Protein AF-A0AAV4W196-F1 (afdb_monomer_lite)

pLDDT: mean 81.41, std 20.2, range [34.19, 98.31]

Secondary structure (DSSP, 8-state):
-----TTGGGGS-HHHHHHHHHHTT----S-HHHHHHHHHHHHHTTSSTT------------------------------------------TTSHHHHHHHHHHHHHHHHHHHHHHHHHHHHHHHHHHHHHHHHHHHHHHHHHHHHHHHHHHHHHHHHHHHHHHHHHHHHHHHHHHHHHHHHHHHHHHHHHHHHHHHHHHHHHHHHHHHHHHHHHHHHHHHHHHHHHHHHHHHHHHHHHHHHHHHHHHHHHHHHHHHHHHHHHHHHHHHHHHHHHHHHHHHHHHHHHHHHHHHHHHHHHHHHHHHHHHHHHHHHHHHHHHHHHHHHHHHHHHT----

InterPro domains:
  IPR003034 SAP domain [PF02037] (9-44)
  IPR003034 SAP domain [PS50800] (9-43)
  IPR003034 SAP domain [SM00513] (9-43)
  IPR036361 SAP domain superfamily [G3DSA:1.10.720.30] (1-55)
  IPR036361 SAP domain superfamily [SSF68906] (8-45)
  IPR052293 Serine-Rich Repeat Protein (SRRP) [PTHR12239] (79-253)

Foldseek 3Di:
DDDPDLVCLVVDDLVVLLVQCVVVVHDSDDDSVVSSVVVVVVVVVVVPPPDDDDDDDDDDDDDDDDDDDDDDDDDDDDDDDDDDDDDDDDDDPPPVVVVVVVVVVVVVVVVVVVVVVVVVVVVVVVVVVVVVVVVVVVVVVVVVVVVVVVVVVVVVVVVVVVVVVVVVVVVVVVVVVVVVVVVVVVVVVVVVVVVVVVVVVVVVVVVVVVVVVVVVVVVVVVVVVVVVVVVVVVVVVVVVVVVVVVVVVVVVVVVVVVVVVVVVVVVVVVVVVVVVVVVVVVVVVVVVVVVVVVVVVVVVVVVVVVVVVVVVVVVVVVVVVVVVVVVVVVVVVVPDDD

Radius of gyration: 102.91 Å; chains: 1; bounding box: 220×38×308 Å

Structure (mmCIF, N/CA/C/O backbone):
data_AF-A0AAV4W196-F1
#
_entry.id   AF-A0AAV4W196-F1
#
loop_
_atom_site.group_PDB
_atom_site.id
_atom_site.type_symbol
_atom_site.label_atom_id
_atom_site.label_alt_id
_atom_site.label_comp_id
_atom_site.label_asym_id
_atom_site.label_entity_id
_atom_site.label_seq_id
_atom_site.pdbx_PDB_ins_code
_atom_site.Cartn_x
_atom_site.Cartn_y
_atom_site.Cartn_z
_atom_site.occupancy
_atom_site.B_iso_or_equiv
_atom_site.auth_seq_id
_atom_site.auth_comp_id
_atom_site.auth_asym_id
_atom_site.auth_atom_id
_atom_site.pdbx_PDB_model_num
ATOM 1 N N . MET A 1 1 ? 56.752 12.155 -10.918 1.00 44.03 1 MET A N 1
ATOM 2 C CA . MET A 1 1 ? 55.378 12.140 -11.459 1.00 44.03 1 MET A CA 1
ATOM 3 C C . MET A 1 1 ? 55.146 10.753 -12.026 1.00 44.03 1 MET A C 1
ATOM 5 O O . MET A 1 1 ? 56.034 10.273 -12.707 1.00 44.03 1 MET A O 1
ATOM 9 N N . ALA A 1 2 ? 54.072 10.060 -11.645 1.00 43.38 2 ALA A N 1
ATOM 10 C CA . ALA A 1 2 ? 53.864 8.675 -12.067 1.00 43.38 2 ALA A CA 1
ATOM 11 C C . ALA A 1 2 ? 53.400 8.621 -13.532 1.00 43.38 2 ALA A C 1
ATOM 13 O O . ALA A 1 2 ? 52.429 9.296 -13.877 1.00 43.38 2 ALA A O 1
ATOM 14 N N . ASP A 1 3 ? 54.073 7.811 -14.349 1.00 53.09 3 ASP A N 1
ATOM 15 C CA . ASP A 1 3 ? 53.716 7.521 -15.740 1.00 53.09 3 ASP A CA 1
ATOM 16 C C . ASP A 1 3 ? 52.333 6.864 -15.813 1.00 53.09 3 ASP A C 1
ATOM 18 O O . ASP A 1 3 ? 52.152 5.654 -15.639 1.00 53.09 3 ASP A O 1
ATOM 22 N N . LEU A 1 4 ? 51.311 7.687 -16.033 1.00 62.72 4 LEU A N 1
ATOM 23 C CA . LEU A 1 4 ? 49.934 7.235 -16.182 1.00 62.72 4 LEU A CA 1
ATOM 24 C C . LEU A 1 4 ? 49.713 6.787 -17.624 1.00 62.72 4 LEU A C 1
ATOM 26 O O . LEU A 1 4 ? 49.254 7.551 -18.466 1.00 62.72 4 LEU A O 1
ATOM 30 N N . ASN A 1 5 ? 50.021 5.520 -17.896 1.00 68.19 5 ASN A N 1
ATOM 31 C CA . ASN A 1 5 ? 49.749 4.896 -19.188 1.00 68.19 5 ASN A CA 1
ATOM 32 C C . ASN A 1 5 ? 48.243 5.021 -19.547 1.00 68.19 5 ASN A C 1
ATOM 34 O O . ASN A 1 5 ? 47.390 4.569 -18.775 1.00 68.19 5 ASN A O 1
ATOM 38 N N . PRO A 1 6 ? 47.868 5.568 -20.720 1.00 64.69 6 PRO A N 1
ATOM 39 C CA . PRO A 1 6 ? 46.473 5.872 -21.074 1.00 64.69 6 PRO A CA 1
ATOM 40 C C . PRO A 1 6 ? 45.546 4.642 -21.115 1.00 64.69 6 PRO A C 1
ATOM 42 O O . PRO A 1 6 ? 44.315 4.773 -21.021 1.00 64.69 6 PRO A O 1
ATOM 45 N N . LYS A 1 7 ? 46.120 3.434 -21.213 1.00 63.88 7 LYS A N 1
ATOM 46 C CA . LYS A 1 7 ? 45.392 2.155 -21.187 1.00 63.88 7 LYS A CA 1
ATOM 47 C C . LYS A 1 7 ? 45.008 1.701 -19.770 1.00 63.88 7 LYS A C 1
ATOM 49 O O . LYS A 1 7 ? 44.039 0.956 -19.622 1.00 63.88 7 LYS A O 1
ATOM 54 N N . SER A 1 8 ? 45.700 2.155 -18.719 1.00 76.19 8 SER A N 1
ATOM 55 C CA . SER A 1 8 ? 45.419 1.746 -17.330 1.00 76.19 8 SER A CA 1
ATOM 56 C C . SER A 1 8 ? 44.283 2.545 -16.673 1.00 76.19 8 SER A C 1
ATOM 58 O O . SER A 1 8 ? 43.690 2.082 -15.698 1.00 76.19 8 SER A O 1
ATOM 60 N N . LEU A 1 9 ? 43.889 3.682 -17.260 1.00 77.50 9 LEU A N 1
ATOM 61 C CA . LEU A 1 9 ? 42.857 4.585 -16.728 1.00 77.50 9 LEU A CA 1
ATOM 62 C C . LEU A 1 9 ? 41.467 3.938 -16.588 1.00 77.50 9 LEU A C 1
ATOM 64 O O . LEU A 1 9 ? 40.707 4.293 -15.690 1.00 77.50 9 LEU A O 1
ATOM 68 N N . ASN A 1 10 ? 41.142 2.936 -17.414 1.00 81.88 10 ASN A N 1
ATOM 69 C CA . ASN A 1 10 ? 39.860 2.220 -17.329 1.00 81.88 10 ASN A CA 1
ATOM 70 C C . ASN A 1 10 ? 39.723 1.389 -16.036 1.00 81.88 10 ASN A C 1
ATOM 72 O O . ASN A 1 10 ? 38.603 1.145 -15.574 1.00 81.88 10 ASN A O 1
ATOM 76 N N . LYS A 1 11 ? 40.852 0.971 -15.442 1.00 82.62 11 LYS A N 1
ATOM 77 C CA . LYS A 1 11 ? 40.903 0.129 -14.234 1.00 82.62 11 LYS A CA 1
ATOM 78 C C . LYS A 1 11 ? 40.827 0.937 -12.933 1.00 82.62 11 LYS A C 1
ATOM 80 O O . LYS A 1 11 ? 40.578 0.359 -11.881 1.00 82.62 11 LYS A O 1
ATOM 85 N N . LEU A 1 12 ? 41.000 2.257 -12.998 1.00 84.06 12 LEU A N 1
ATOM 86 C CA . LEU A 1 12 ? 40.905 3.141 -11.836 1.00 84.06 12 LEU A CA 1
ATOM 87 C C . LEU A 1 12 ? 39.449 3.319 -11.392 1.00 84.06 12 LEU A C 1
ATOM 89 O O . LEU A 1 12 ? 38.515 3.251 -12.202 1.00 84.06 12 LEU A O 1
ATOM 93 N N . ARG A 1 13 ? 39.234 3.544 -10.092 1.00 88.00 13 ARG A N 1
ATOM 94 C CA . ARG A 1 13 ? 37.902 3.869 -9.563 1.00 88.00 13 ARG A CA 1
ATOM 95 C C . ARG A 1 13 ? 37.588 5.337 -9.841 1.00 88.00 13 ARG A C 1
ATOM 97 O O . ARG A 1 13 ? 38.480 6.152 -10.050 1.00 88.00 13 ARG A O 1
ATOM 104 N N . VAL A 1 14 ? 36.302 5.690 -9.814 1.00 86.81 14 VAL A N 1
ATOM 105 C CA . VAL A 1 14 ? 35.837 7.070 -10.065 1.00 86.81 14 VAL A CA 1
ATOM 106 C C . VAL A 1 14 ? 36.480 8.071 -9.100 1.00 86.81 14 VAL A C 1
ATOM 108 O O . VAL A 1 14 ? 36.829 9.171 -9.512 1.00 86.81 14 VAL A O 1
ATOM 111 N N . VAL A 1 15 ? 36.689 7.677 -7.841 1.00 88.19 15 VAL A N 1
ATOM 112 C CA . VAL A 1 15 ? 37.353 8.509 -6.824 1.00 88.19 15 VAL A CA 1
ATOM 113 C C . VAL A 1 15 ? 38.801 8.816 -7.218 1.00 88.19 15 VAL A C 1
ATOM 115 O O . VAL A 1 15 ? 39.210 9.973 -7.177 1.00 88.19 15 VAL A O 1
ATOM 118 N N . ASP A 1 16 ? 39.540 7.808 -7.687 1.00 88.75 16 ASP A N 1
ATOM 119 C CA . ASP A 1 16 ? 40.939 7.953 -8.103 1.00 88.75 16 ASP A CA 1
ATOM 120 C C . ASP A 1 16 ? 41.045 8.825 -9.374 1.00 88.75 16 ASP A C 1
ATOM 122 O O . ASP A 1 16 ? 41.896 9.706 -9.471 1.00 88.75 16 ASP A O 1
ATOM 126 N N . LEU A 1 17 ? 40.113 8.656 -10.322 1.00 87.94 17 LEU A N 1
ATOM 127 C CA . LEU A 1 17 ? 40.017 9.476 -11.538 1.00 87.94 17 LEU A CA 1
ATOM 128 C C . LEU A 1 17 ? 39.697 10.947 -11.233 1.00 87.94 17 LEU A C 1
ATOM 130 O O . LEU A 1 17 ? 40.298 11.842 -11.824 1.00 87.94 17 LEU A O 1
ATOM 134 N N . ARG A 1 18 ? 38.781 11.212 -10.293 1.00 89.81 18 ARG A N 1
ATOM 135 C CA . ARG A 1 18 ? 38.474 12.579 -9.843 1.00 89.81 18 ARG A CA 1
ATOM 136 C C . ARG A 1 18 ? 39.655 13.209 -9.112 1.00 89.81 18 ARG A C 1
ATOM 138 O O . ARG A 1 18 ? 39.916 14.386 -9.329 1.00 89.81 18 ARG A O 1
ATOM 145 N N . GLY A 1 19 ? 40.392 12.435 -8.313 1.00 86.94 19 GLY A N 1
ATOM 146 C CA . GLY A 1 19 ? 41.626 12.893 -7.670 1.00 86.94 19 GLY A CA 1
ATOM 147 C C . GLY A 1 19 ? 42.686 13.336 -8.683 1.00 86.94 19 GLY A C 1
ATOM 148 O O . GLY A 1 19 ? 43.252 14.416 -8.540 1.00 86.94 19 GLY A O 1
ATOM 149 N N . LEU A 1 20 ? 42.890 12.550 -9.748 1.00 86.56 20 LEU A N 1
ATOM 150 C CA . LEU A 1 20 ? 43.833 12.866 -10.832 1.00 86.56 20 LEU A CA 1
ATOM 151 C C . LEU A 1 20 ? 43.409 14.058 -11.700 1.00 86.56 20 LEU A C 1
ATOM 153 O O . LEU A 1 20 ? 44.260 14.787 -12.202 1.00 86.56 20 LEU A O 1
ATOM 157 N N . LEU A 1 21 ? 42.106 14.257 -11.904 1.00 88.12 21 LEU A N 1
ATOM 158 C CA . LEU A 1 21 ? 41.588 15.439 -12.599 1.00 88.12 21 LEU A CA 1
ATOM 159 C C . LEU A 1 21 ? 41.711 16.688 -11.723 1.00 88.12 21 LEU A C 1
ATOM 161 O O . LEU A 1 21 ? 42.163 17.723 -12.202 1.00 88.12 21 LEU A O 1
ATOM 165 N N . SER A 1 22 ? 41.394 16.577 -10.431 1.00 88.12 22 SER A N 1
ATOM 166 C CA . SER A 1 22 ? 41.492 17.687 -9.482 1.00 88.12 22 SER A CA 1
ATOM 167 C C . SER A 1 22 ? 42.933 18.152 -9.274 1.00 88.12 22 SER A C 1
ATOM 169 O O . SER A 1 22 ? 43.161 19.354 -9.176 1.00 88.12 22 SER A O 1
ATOM 171 N N . SER A 1 23 ? 43.911 17.240 -9.242 1.00 83.62 23 SER A N 1
ATOM 172 C CA . SER A 1 23 ? 45.332 17.609 -9.147 1.00 83.62 23 SER A CA 1
ATOM 173 C C . SER A 1 23 ? 45.861 18.296 -10.410 1.00 83.62 23 SER A C 1
ATOM 175 O O . SER A 1 23 ? 46.849 19.020 -10.338 1.00 83.62 23 SER A O 1
ATOM 177 N N . ARG A 1 24 ? 45.186 18.107 -11.551 1.00 83.62 24 ARG A N 1
ATOM 178 C CA . ARG A 1 24 ? 45.455 18.792 -12.824 1.00 83.62 24 ARG A CA 1
ATOM 179 C C . ARG A 1 24 ? 44.564 20.019 -13.062 1.00 83.62 24 ARG A C 1
ATOM 181 O O . ARG A 1 24 ? 44.618 20.596 -14.140 1.00 83.62 24 ARG A O 1
ATOM 188 N N . GLY A 1 25 ? 43.737 20.411 -12.088 1.00 85.56 25 GLY A N 1
ATOM 189 C CA . GLY A 1 25 ? 42.830 21.560 -12.209 1.00 85.56 25 GLY A CA 1
ATOM 190 C C . GLY A 1 25 ? 41.674 21.359 -13.198 1.00 85.56 25 GLY A C 1
ATOM 191 O O . GLY A 1 25 ? 41.056 22.326 -13.633 1.00 85.56 25 GLY A O 1
ATOM 192 N N . LEU A 1 26 ? 41.371 20.114 -13.567 1.00 87.00 26 LEU A N 1
ATOM 193 C CA . LEU A 1 26 ? 40.330 19.771 -14.532 1.00 87.00 26 LEU A CA 1
ATOM 194 C C . LEU A 1 26 ? 39.006 19.458 -13.829 1.00 87.00 26 LEU A C 1
ATOM 196 O O . LEU A 1 26 ? 38.970 18.949 -12.708 1.00 87.00 26 LEU A O 1
ATOM 200 N N . SER A 1 27 ? 37.895 19.718 -14.523 1.00 87.56 27 SER A N 1
ATOM 201 C CA . SER A 1 27 ? 36.552 19.453 -13.997 1.00 87.56 27 SER A CA 1
ATOM 202 C C . SER A 1 27 ? 36.363 17.976 -13.612 1.00 87.56 27 SER A C 1
ATOM 204 O O . SER A 1 27 ? 36.701 17.070 -14.381 1.00 87.56 27 SER A O 1
ATOM 206 N N . THR A 1 28 ? 35.783 17.733 -12.433 1.00 90.00 28 THR A N 1
ATOM 207 C CA . THR A 1 28 ? 35.524 16.397 -11.855 1.00 90.00 28 THR A CA 1
ATOM 208 C C . THR A 1 28 ? 34.062 15.949 -11.980 1.00 90.00 28 THR A C 1
ATOM 210 O O . THR A 1 28 ? 33.690 14.881 -11.475 1.00 90.00 28 THR A O 1
ATOM 213 N N . SER A 1 29 ? 33.231 16.745 -12.659 1.00 84.19 29 SER A N 1
ATOM 214 C CA . SER A 1 29 ? 31.839 16.409 -12.951 1.00 84.19 29 SER A CA 1
ATOM 215 C C . SER A 1 29 ? 31.732 15.435 -14.125 1.00 84.19 29 SER A C 1
ATOM 217 O O . SER A 1 29 ? 32.572 15.440 -15.035 1.00 84.19 29 SER A O 1
ATOM 219 N N . GLY A 1 30 ? 30.693 14.598 -14.079 1.00 85.88 30 GLY A N 1
ATOM 220 C CA . GLY A 1 30 ? 30.389 13.617 -15.117 1.00 85.88 30 GLY A CA 1
ATOM 221 C C . GLY A 1 30 ? 30.508 12.156 -14.681 1.00 85.88 30 GLY A C 1
ATOM 222 O O . GLY A 1 30 ? 30.896 11.833 -13.546 1.00 85.88 30 GLY A O 1
ATOM 223 N N . LEU A 1 31 ? 30.147 11.272 -15.612 1.00 89.44 31 LEU A N 1
ATOM 224 C CA . LEU A 1 31 ? 30.248 9.817 -15.469 1.00 89.44 31 LEU A CA 1
ATOM 225 C C . LEU A 1 31 ? 31.697 9.343 -15.667 1.00 89.44 31 LEU A C 1
ATOM 227 O O . LEU A 1 31 ? 32.538 10.042 -16.230 1.00 89.44 31 LEU A O 1
ATOM 231 N N . LYS A 1 32 ? 32.005 8.112 -15.237 1.00 86.69 32 LYS A N 1
ATOM 232 C CA . LYS A 1 32 ? 33.364 7.536 -15.302 1.00 86.69 32 LYS A CA 1
ATOM 233 C C . LYS A 1 32 ? 34.004 7.652 -16.696 1.00 86.69 32 LYS A C 1
ATOM 235 O O . LYS A 1 32 ? 35.190 7.953 -16.793 1.00 86.69 32 LYS A O 1
ATOM 240 N N . ALA A 1 33 ? 33.227 7.432 -17.756 1.00 84.88 33 ALA A N 1
ATOM 241 C CA . ALA A 1 33 ? 33.701 7.505 -19.136 1.00 84.88 33 ALA A CA 1
ATOM 242 C C . ALA A 1 33 ? 34.144 8.924 -19.541 1.00 84.88 33 ALA A C 1
ATOM 244 O O . ALA A 1 33 ? 35.170 9.077 -20.202 1.00 84.88 33 ALA A O 1
ATOM 245 N N . GLU A 1 34 ? 33.431 9.958 -19.087 1.00 87.19 34 GLU A N 1
ATOM 246 C CA . GLU A 1 34 ? 33.765 11.361 -19.361 1.00 87.19 34 GLU A CA 1
ATOM 247 C C . GLU A 1 34 ? 35.029 11.793 -18.618 1.00 87.19 34 GLU A C 1
ATOM 249 O O . GLU A 1 34 ? 35.891 12.456 -19.193 1.00 87.19 34 GLU A O 1
ATOM 254 N N . LEU A 1 35 ? 35.184 11.348 -17.366 1.00 89.38 35 LEU A N 1
ATOM 255 C CA . LEU A 1 35 ? 36.396 11.588 -16.580 1.00 89.38 35 LEU A CA 1
ATOM 256 C C . LEU A 1 35 ? 37.627 10.953 -17.247 1.00 89.38 35 LEU A C 1
ATOM 258 O O . LEU A 1 35 ? 38.683 11.575 -17.322 1.00 89.38 35 LEU A O 1
ATOM 262 N N . ILE A 1 36 ? 37.486 9.734 -17.779 1.00 87.38 36 ILE A N 1
ATOM 263 C CA . ILE A 1 36 ? 38.561 9.045 -18.509 1.00 87.38 36 ILE A CA 1
ATOM 264 C C . ILE A 1 36 ? 38.876 9.754 -19.831 1.00 87.38 36 ILE A C 1
ATOM 266 O O . ILE A 1 36 ? 40.051 9.913 -20.156 1.00 87.38 36 ILE A O 1
ATOM 270 N N . LYS A 1 37 ? 37.859 10.187 -20.589 1.00 87.44 37 LYS A N 1
ATOM 271 C CA . LYS A 1 37 ? 38.047 10.920 -21.850 1.00 87.44 37 LYS A CA 1
ATOM 272 C C . LYS A 1 37 ? 38.825 12.217 -21.615 1.00 87.44 37 LYS A C 1
ATOM 274 O O . LYS A 1 37 ? 39.855 12.416 -22.249 1.00 87.44 37 LYS A O 1
ATOM 279 N N . ARG A 1 38 ? 38.399 13.015 -20.630 1.00 88.25 38 ARG A N 1
ATOM 280 C CA . ARG A 1 38 ? 39.048 14.277 -20.240 1.00 88.25 38 ARG A CA 1
ATOM 281 C C . ARG A 1 38 ? 40.492 14.064 -19.778 1.00 88.25 38 ARG A C 1
ATOM 283 O O . ARG A 1 38 ? 41.373 14.836 -20.131 1.00 88.25 38 ARG A O 1
ATOM 290 N N . LEU A 1 39 ? 40.753 12.994 -19.024 1.00 85.75 39 LEU A N 1
ATOM 291 C CA . LEU A 1 39 ? 42.103 12.668 -18.564 1.00 85.75 39 LEU A CA 1
ATOM 292 C C . LEU A 1 39 ? 43.016 12.173 -19.700 1.00 85.75 39 LEU A C 1
ATOM 294 O O . LEU A 1 39 ? 44.205 12.465 -19.674 1.00 85.75 39 LEU A O 1
ATOM 298 N N . ARG A 1 40 ? 42.487 11.455 -20.702 1.00 86.44 40 ARG A N 1
ATOM 299 C CA . ARG A 1 40 ? 43.250 11.046 -21.899 1.00 86.44 40 ARG A CA 1
ATOM 300 C C . ARG A 1 40 ? 43.588 12.221 -22.804 1.00 86.44 40 ARG A C 1
ATOM 302 O O . ARG A 1 40 ? 44.695 12.278 -23.317 1.00 86.44 40 ARG A O 1
ATOM 309 N N . GLU A 1 41 ? 42.640 13.126 -22.995 1.00 84.00 41 GLU A N 1
ATOM 310 C CA . GLU A 1 41 ? 42.824 14.340 -23.791 1.00 84.00 41 GLU A CA 1
ATOM 311 C C . GLU A 1 41 ? 43.877 15.255 -23.156 1.00 84.00 41 GLU A C 1
ATOM 313 O O . GLU A 1 41 ? 44.796 15.697 -23.831 1.00 84.00 41 GLU A O 1
ATOM 318 N N . ALA A 1 42 ? 43.841 15.407 -21.829 1.00 81.94 42 ALA A N 1
ATOM 319 C CA . ALA A 1 42 ? 44.857 16.154 -21.092 1.00 81.94 42 ALA A CA 1
ATOM 320 C C . ALA A 1 42 ? 46.267 15.533 -21.145 1.00 81.94 42 ALA A C 1
ATOM 322 O O . ALA A 1 42 ? 47.242 16.255 -20.988 1.00 81.94 42 ALA A O 1
ATOM 323 N N . ILE A 1 43 ? 46.383 14.211 -21.327 1.00 81.88 43 ILE A N 1
ATOM 324 C CA . ILE A 1 43 ? 47.679 13.531 -21.513 1.00 81.88 43 ILE A CA 1
ATOM 325 C C . ILE A 1 43 ? 48.166 13.687 -22.961 1.00 81.88 43 ILE A C 1
ATOM 327 O O . ILE A 1 43 ? 49.346 13.921 -23.175 1.00 81.88 43 ILE A O 1
ATOM 331 N N . ARG A 1 44 ? 47.261 13.615 -23.946 1.00 76.69 44 ARG A N 1
ATOM 332 C CA . ARG A 1 44 ? 47.592 13.779 -25.370 1.00 76.69 44 ARG A CA 1
ATOM 333 C C . ARG A 1 44 ? 48.061 15.197 -25.695 1.00 76.69 44 ARG A C 1
ATOM 335 O O . ARG A 1 44 ? 49.069 15.361 -26.361 1.00 76.69 44 ARG A O 1
ATOM 342 N N . ASN A 1 45 ? 47.382 16.213 -25.166 1.00 68.69 45 ASN A N 1
ATOM 343 C CA . ASN A 1 45 ? 47.762 17.604 -25.417 1.00 68.69 45 ASN A CA 1
ATOM 344 C C . ASN A 1 45 ? 49.081 18.001 -24.734 1.00 68.69 45 ASN A C 1
ATOM 346 O O . ASN A 1 45 ? 49.623 19.044 -25.066 1.00 68.69 45 ASN A O 1
ATOM 350 N N . SER A 1 46 ? 49.605 17.206 -23.792 1.00 64.69 46 SER A N 1
ATOM 351 C CA . SER A 1 46 ? 50.956 17.430 -23.257 1.00 64.69 46 SER A CA 1
ATOM 352 C C . SER A 1 46 ? 52.063 16.770 -24.089 1.00 64.69 46 SER A C 1
ATOM 354 O O . SER A 1 46 ? 53.225 16.902 -23.724 1.00 64.69 46 SER A O 1
ATOM 356 N N . GLU A 1 47 ? 51.721 16.034 -25.155 1.00 57.22 47 GLU A N 1
ATOM 357 C CA . GLU A 1 47 ? 52.669 15.340 -26.047 1.00 57.22 47 GLU A CA 1
ATOM 358 C C . GLU A 1 47 ? 52.851 16.047 -27.412 1.00 57.22 47 GLU A C 1
ATOM 360 O O . GLU A 1 47 ? 53.705 15.627 -28.187 1.00 57.22 47 GLU A O 1
ATOM 365 N N . GLU A 1 48 ? 52.094 17.111 -27.721 1.00 51.34 48 GLU A N 1
ATOM 366 C CA . GLU A 1 48 ? 52.062 17.752 -29.058 1.00 51.34 48 GLU A CA 1
ATOM 367 C C . GLU A 1 48 ? 52.848 19.082 -29.183 1.00 51.34 48 GLU A C 1
ATOM 369 O O . GLU A 1 48 ? 52.880 19.655 -30.267 1.00 51.34 48 GLU A O 1
ATOM 374 N N . ASP A 1 49 ? 53.552 19.554 -28.145 1.00 45.94 49 ASP A N 1
ATOM 375 C CA . ASP A 1 49 ? 54.300 20.833 -28.190 1.00 45.94 49 ASP A CA 1
ATOM 376 C C . ASP A 1 49 ? 55.703 20.758 -28.857 1.00 45.94 49 ASP A C 1
ATOM 378 O O . ASP A 1 49 ? 56.408 21.764 -28.903 1.00 45.94 49 ASP A O 1
ATOM 382 N N . ASP A 1 50 ? 56.126 19.611 -29.409 1.00 45.19 50 ASP A N 1
ATOM 383 C CA . ASP A 1 50 ? 57.520 19.387 -29.858 1.00 45.19 50 ASP A CA 1
ATOM 384 C C . ASP A 1 50 ? 57.751 19.276 -31.386 1.00 45.19 50 ASP A C 1
ATOM 386 O O . ASP A 1 50 ? 58.843 18.887 -31.808 1.00 45.19 50 ASP A O 1
ATOM 390 N N . ALA A 1 51 ? 56.796 19.615 -32.264 1.00 47.72 51 ALA A N 1
ATOM 391 C CA . ALA A 1 51 ? 57.024 19.429 -33.708 1.00 47.72 51 ALA A CA 1
ATOM 392 C C . ALA A 1 51 ? 56.338 20.438 -34.649 1.00 47.72 51 ALA A C 1
ATOM 394 O O . ALA A 1 51 ? 55.385 20.091 -35.338 1.00 47.72 51 ALA A O 1
ATOM 395 N N . GLU A 1 52 ? 56.913 21.636 -34.808 1.00 40.38 52 GLU A N 1
ATOM 396 C CA . GLU A 1 52 ? 56.732 22.439 -36.031 1.00 40.38 52 GLU A CA 1
ATOM 397 C C . GLU A 1 52 ? 58.048 23.104 -36.482 1.00 40.38 52 GLU A C 1
ATOM 399 O O . GLU A 1 52 ? 58.514 24.080 -35.898 1.00 40.38 52 GLU A O 1
ATOM 404 N N . ILE A 1 53 ? 58.629 22.601 -37.579 1.00 41.88 53 ILE A N 1
ATOM 405 C CA . ILE A 1 53 ? 59.511 23.364 -38.479 1.00 41.88 53 ILE A CA 1
ATOM 406 C C . ILE A 1 53 ? 59.137 22.982 -39.919 1.00 41.88 53 ILE A C 1
ATOM 408 O O . ILE A 1 53 ? 59.233 21.800 -40.254 1.00 41.88 53 ILE A O 1
ATOM 412 N N . PRO A 1 54 ? 58.806 23.931 -40.815 1.00 47.69 54 PRO A N 1
ATOM 413 C CA . PRO A 1 54 ? 58.841 23.684 -42.248 1.00 47.69 54 PRO A CA 1
ATOM 414 C C . PRO A 1 54 ? 60.063 24.377 -42.871 1.00 47.69 54 PRO A C 1
ATOM 416 O O . PRO A 1 54 ? 60.146 25.603 -42.914 1.00 47.69 54 PRO A O 1
ATOM 419 N N . MET A 1 55 ? 61.014 23.592 -43.386 1.00 38.25 55 MET A N 1
ATOM 420 C CA . MET A 1 55 ? 62.008 24.067 -44.353 1.00 38.25 55 MET A CA 1
ATOM 421 C C . MET A 1 55 ? 61.600 23.612 -45.754 1.00 38.25 55 MET A C 1
ATOM 423 O O . MET A 1 55 ? 61.510 22.417 -46.022 1.00 38.25 55 MET A O 1
ATOM 427 N N . GLN A 1 56 ? 61.392 24.571 -46.652 1.00 36.53 56 GLN A N 1
ATOM 428 C CA . GLN A 1 56 ? 61.268 24.351 -48.091 1.00 36.53 56 GLN A CA 1
ATOM 429 C C . GLN A 1 56 ? 62.241 25.282 -48.810 1.00 36.53 56 GLN A C 1
ATOM 431 O O . GLN A 1 56 ? 61.958 26.466 -48.966 1.00 36.53 56 GLN A O 1
ATOM 436 N N . ASN A 1 57 ? 63.407 24.747 -49.175 1.00 46.66 57 ASN A N 1
ATOM 437 C CA . ASN A 1 57 ? 63.987 24.688 -50.530 1.00 46.66 57 ASN A CA 1
ATOM 438 C C . ASN A 1 57 ? 65.370 23.993 -50.418 1.00 46.66 57 ASN A C 1
ATOM 440 O O . ASN A 1 57 ? 65.959 24.073 -49.337 1.00 46.66 57 ASN A O 1
ATOM 444 N N . PRO A 1 58 ? 65.904 23.313 -51.453 1.00 48.53 58 PRO A N 1
ATOM 445 C CA . PRO A 1 58 ? 66.429 24.030 -52.620 1.00 48.53 58 PRO A CA 1
ATOM 446 C C . PRO A 1 58 ? 66.217 23.320 -53.973 1.00 48.53 58 PRO A C 1
ATOM 448 O O . PRO A 1 58 ? 66.084 22.102 -54.062 1.00 48.53 58 PRO A O 1
ATOM 451 N N . GLY A 1 59 ? 66.242 24.113 -55.045 1.00 49.06 59 GLY A N 1
ATOM 452 C CA . GLY A 1 59 ? 66.601 23.641 -56.379 1.00 49.06 59 GLY A CA 1
ATOM 453 C C . GLY A 1 59 ? 68.120 23.692 -56.554 1.00 49.06 59 GLY A C 1
ATOM 454 O O . GLY A 1 59 ? 68.745 24.682 -56.179 1.00 49.06 59 GLY A O 1
ATOM 455 N N . GLU A 1 60 ? 68.683 22.633 -57.130 1.00 36.38 60 GLU A N 1
ATOM 456 C CA . GLU A 1 60 ? 70.089 22.490 -57.533 1.00 36.38 60 GLU A CA 1
ATOM 457 C C . GLU A 1 60 ? 70.085 21.533 -58.752 1.00 36.38 60 GLU A C 1
ATOM 459 O O . GLU A 1 60 ? 69.424 20.498 -58.701 1.00 36.38 60 GLU A O 1
ATOM 464 N N . LEU A 1 61 ? 70.432 21.987 -59.964 1.00 39.47 61 LEU A N 1
ATOM 465 C CA . LEU A 1 61 ? 71.777 22.019 -60.576 1.00 39.47 61 LEU A CA 1
ATOM 466 C C . LEU A 1 61 ? 72.383 20.619 -60.816 1.00 39.47 61 LEU A C 1
ATOM 468 O O . LEU A 1 61 ? 72.616 19.903 -59.851 1.00 39.47 61 LEU A O 1
ATOM 472 N N . MET A 1 62 ? 72.671 20.270 -62.082 1.00 34.19 62 MET A N 1
ATOM 473 C CA . MET A 1 62 ? 73.955 19.699 -62.556 1.00 34.19 62 MET A CA 1
ATOM 474 C C . MET A 1 62 ? 73.869 19.188 -64.009 1.00 34.19 62 MET A C 1
ATOM 476 O O . MET A 1 62 ? 73.120 18.264 -64.316 1.00 34.19 62 MET A O 1
ATOM 480 N N . ASP A 1 63 ? 74.595 19.882 -64.889 1.00 42.31 63 ASP A N 1
ATOM 481 C CA . ASP A 1 63 ? 75.709 19.422 -65.743 1.00 42.31 63 ASP A CA 1
ATOM 482 C C . ASP A 1 63 ? 75.805 17.944 -66.167 1.00 42.31 63 ASP A C 1
ATOM 484 O O . ASP A 1 63 ? 75.818 17.063 -65.312 1.00 42.31 63 ASP A O 1
ATOM 488 N N . VAL A 1 64 ? 76.066 17.709 -67.468 1.00 41.16 64 VAL A N 1
ATOM 489 C CA . VAL A 1 64 ? 77.069 16.722 -67.923 1.00 41.16 64 VAL A CA 1
ATOM 490 C C . VAL A 1 64 ? 77.727 17.197 -69.233 1.00 41.16 64 VAL A C 1
ATOM 492 O O . VAL A 1 64 ? 77.041 17.480 -70.217 1.00 41.16 64 VAL A O 1
ATOM 495 N N . ASP A 1 65 ? 79.054 17.289 -69.176 1.00 37.09 65 ASP A N 1
ATOM 496 C CA . ASP A 1 65 ? 80.050 17.510 -70.231 1.00 37.09 65 ASP A CA 1
ATOM 497 C C . ASP A 1 65 ? 80.307 16.260 -71.119 1.00 37.09 65 ASP A C 1
ATOM 499 O O . ASP A 1 65 ? 79.766 15.186 -70.858 1.00 37.09 65 ASP A O 1
ATOM 503 N N . GLU A 1 66 ? 81.230 16.434 -72.087 1.00 42.38 66 GLU A N 1
ATOM 504 C CA . GLU A 1 66 ? 82.158 15.430 -72.680 1.00 42.38 66 GLU A CA 1
ATOM 505 C C . GLU A 1 66 ? 81.596 14.434 -73.726 1.00 42.38 66 GLU A C 1
ATOM 507 O O . GLU A 1 66 ? 80.523 13.870 -73.570 1.00 42.38 66 GLU A O 1
ATOM 512 N N . GLU A 1 67 ? 82.253 14.092 -74.844 1.00 38.41 67 GLU A N 1
ATOM 513 C CA . GLU A 1 67 ? 83.557 14.406 -75.460 1.00 38.41 67 GLU A CA 1
ATOM 514 C C . GLU A 1 67 ? 83.491 13.880 -76.925 1.00 38.41 67 GLU A C 1
ATOM 516 O O . GLU A 1 67 ? 82.786 12.910 -77.200 1.00 38.41 67 GLU A O 1
ATOM 521 N N . ASN A 1 68 ? 83.920 14.640 -77.938 1.00 38.25 68 ASN A N 1
ATOM 522 C CA . ASN A 1 68 ? 85.154 14.485 -78.738 1.00 38.25 68 ASN A CA 1
ATOM 523 C C . ASN A 1 68 ? 85.566 13.050 -79.156 1.00 38.25 68 ASN A C 1
ATOM 525 O O . ASN A 1 68 ? 85.619 12.163 -78.318 1.00 38.25 68 ASN A O 1
ATOM 529 N N . VAL A 1 69 ? 85.925 12.860 -80.438 1.00 39.69 69 VAL A N 1
ATOM 530 C CA . VAL A 1 69 ? 87.171 12.218 -80.925 1.00 39.69 69 VAL A CA 1
ATOM 531 C C . VAL A 1 69 ? 87.287 12.433 -82.447 1.00 39.69 69 VAL A C 1
ATOM 533 O O . VAL A 1 69 ? 86.311 12.355 -83.195 1.00 39.69 69 VAL A O 1
ATOM 536 N N . GLU A 1 70 ? 88.516 12.758 -82.833 1.00 42.91 70 GLU A N 1
ATOM 537 C CA . GLU A 1 70 ? 89.087 13.111 -84.134 1.00 42.91 70 GLU A CA 1
ATOM 538 C C . GLU A 1 70 ? 89.327 11.886 -85.046 1.00 42.91 70 GLU A C 1
ATOM 540 O O . GLU A 1 70 ? 89.317 10.752 -84.577 1.00 42.91 70 GLU A O 1
ATOM 545 N N . ASP A 1 71 ? 89.552 12.113 -86.348 1.00 37.19 71 ASP A N 1
ATOM 546 C CA . ASP A 1 71 ? 90.851 11.801 -86.980 1.00 37.19 71 ASP A CA 1
ATOM 547 C C . ASP A 1 71 ? 90.899 12.200 -88.476 1.00 37.19 71 ASP A C 1
ATOM 549 O O . ASP A 1 71 ? 90.081 11.782 -89.296 1.00 37.19 71 ASP A O 1
ATOM 553 N N . ASP A 1 72 ? 91.872 13.073 -88.765 1.00 37.12 72 ASP A N 1
ATOM 554 C CA . ASP A 1 72 ? 92.880 13.072 -89.841 1.00 37.12 72 ASP A CA 1
ATOM 555 C C . ASP A 1 72 ? 92.570 12.551 -91.265 1.00 37.12 72 ASP A C 1
ATOM 557 O O . ASP A 1 72 ? 92.240 11.385 -91.455 1.00 37.12 72 ASP A O 1
ATOM 561 N N . ASN A 1 73 ? 92.896 13.367 -92.296 1.00 37.09 73 ASN A N 1
ATOM 562 C CA . ASN A 1 73 ? 93.987 13.040 -93.246 1.00 37.09 73 ASN A CA 1
ATOM 563 C C . ASN A 1 73 ? 94.378 14.195 -94.222 1.00 37.09 73 ASN A C 1
ATOM 565 O O . ASN A 1 73 ? 93.654 14.494 -95.167 1.00 37.09 73 ASN A O 1
ATOM 569 N N . GLN A 1 74 ? 95.538 14.821 -93.956 1.00 37.25 74 GLN A N 1
ATOM 570 C CA . GLN A 1 74 ? 96.702 15.107 -94.844 1.00 37.25 74 GLN A CA 1
ATOM 571 C C . GLN A 1 74 ? 96.471 15.659 -96.280 1.00 37.25 74 GLN A C 1
ATOM 573 O O . GLN A 1 74 ? 95.846 15.025 -97.119 1.00 37.25 74 GLN A O 1
ATOM 578 N N . SER A 1 75 ? 96.852 16.913 -96.590 1.00 37.78 75 SER A N 1
ATOM 579 C CA . SER A 1 75 ? 98.192 17.456 -96.972 1.00 37.78 75 SER A CA 1
ATOM 580 C C . SER A 1 75 ? 98.618 17.140 -98.424 1.00 37.78 75 SER A C 1
ATOM 582 O O . SER A 1 75 ? 98.861 15.989 -98.751 1.00 37.78 75 SER A O 1
ATOM 584 N N . THR A 1 76 ? 98.503 18.101 -99.351 1.00 36.41 76 THR A N 1
ATOM 585 C CA . THR A 1 76 ? 99.561 18.959 -99.955 1.00 36.41 76 THR A CA 1
ATOM 586 C C . THR A 1 76 ? 100.469 18.322 -101.011 1.00 36.41 76 THR A C 1
ATOM 588 O O . THR A 1 76 ? 101.113 17.318 -100.747 1.00 36.41 76 THR A O 1
ATOM 591 N N . ASP A 1 77 ? 100.639 19.119 -102.073 1.00 34.28 77 ASP A N 1
ATOM 592 C CA . ASP A 1 77 ? 101.823 19.273 -102.930 1.00 34.28 77 ASP A CA 1
ATOM 593 C C . ASP A 1 77 ? 101.981 18.297 -104.102 1.00 34.28 77 ASP A C 1
ATOM 595 O O . ASP A 1 77 ? 101.966 17.088 -103.929 1.00 34.28 77 ASP A O 1
ATOM 599 N N . GLU A 1 78 ? 102.111 18.856 -105.307 1.00 37.91 78 GLU A N 1
ATOM 600 C CA . GLU A 1 78 ? 103.291 18.669 -106.159 1.00 37.91 78 GLU A CA 1
ATOM 601 C C . GLU A 1 78 ? 103.157 19.542 -107.419 1.00 37.91 78 GLU A C 1
ATOM 603 O O . GLU A 1 78 ? 102.152 19.519 -108.136 1.00 37.91 78 GLU A O 1
ATOM 608 N N . GLY A 1 79 ? 104.170 20.382 -107.634 1.00 34.25 79 GLY A N 1
ATOM 609 C CA . GLY A 1 79 ? 104.370 21.152 -108.853 1.00 34.25 79 GLY A CA 1
ATOM 610 C C . GLY A 1 79 ? 105.043 20.350 -109.971 1.00 34.25 79 GLY A C 1
ATOM 611 O O . GLY A 1 79 ? 105.584 19.270 -109.756 1.00 34.25 79 GLY A O 1
ATOM 612 N N . ASP A 1 80 ? 105.001 20.959 -111.157 1.00 40.88 80 ASP A N 1
ATOM 613 C CA . ASP A 1 80 ? 105.751 20.678 -112.395 1.00 40.88 80 ASP A CA 1
ATOM 614 C C . ASP A 1 80 ? 107.144 20.045 -112.202 1.00 40.88 80 ASP A C 1
ATOM 616 O O . ASP A 1 80 ? 107.870 20.429 -111.276 1.00 40.88 80 ASP A O 1
ATOM 620 N N . PRO A 1 81 ? 107.602 19.166 -113.126 1.00 51.69 81 PRO A N 1
ATOM 621 C CA . PRO A 1 81 ? 108.173 19.676 -114.390 1.00 51.69 81 PRO A CA 1
ATOM 622 C C . PRO A 1 81 ? 108.048 18.750 -115.628 1.00 51.69 81 PRO A C 1
ATOM 624 O O . PRO A 1 81 ? 107.892 17.538 -115.499 1.00 51.69 81 PRO A O 1
ATOM 627 N N . LEU A 1 82 ? 108.238 19.298 -116.842 1.00 41.25 82 LEU A N 1
ATOM 628 C CA . LEU A 1 82 ? 109.398 19.015 -117.723 1.00 41.25 82 LEU A CA 1
ATOM 629 C C . LEU A 1 82 ? 109.241 19.602 -119.146 1.00 41.25 82 LEU A C 1
ATOM 631 O O . LEU A 1 82 ? 108.192 19.517 -119.776 1.00 41.25 82 LEU A O 1
ATOM 635 N N . GLU A 1 83 ? 110.347 20.178 -119.622 1.00 35.62 83 GLU A N 1
ATOM 636 C CA . GLU A 1 83 ? 110.592 20.784 -120.936 1.00 35.62 83 GLU A CA 1
ATOM 637 C C . GLU A 1 83 ? 110.727 19.771 -122.096 1.00 35.62 83 GLU A C 1
ATOM 639 O O . GLU A 1 83 ? 111.214 18.654 -121.921 1.00 35.62 83 GLU A O 1
ATOM 644 N N . ASP A 1 84 ? 110.349 20.255 -123.286 1.00 38.97 84 ASP A N 1
ATOM 645 C CA . ASP A 1 84 ? 110.967 20.110 -124.616 1.00 38.97 84 ASP A CA 1
ATOM 646 C C . ASP A 1 84 ? 111.570 18.768 -125.071 1.00 38.97 84 ASP A C 1
ATOM 648 O O . ASP A 1 84 ? 112.705 18.456 -124.724 1.00 38.97 84 ASP A O 1
ATOM 652 N N . ILE A 1 85 ? 110.927 18.114 -126.060 1.00 44.06 85 ILE A N 1
ATOM 653 C CA . ILE A 1 85 ? 111.621 17.490 -127.209 1.00 44.06 85 ILE A CA 1
ATOM 654 C C . ILE A 1 85 ? 110.784 17.641 -128.500 1.00 44.06 85 ILE A C 1
ATOM 656 O O . ILE A 1 85 ? 109.561 17.541 -128.512 1.00 44.06 85 ILE A O 1
ATOM 660 N N . GLN A 1 86 ? 111.517 17.925 -129.573 1.00 38.34 86 GLN A N 1
ATOM 661 C CA . GLN A 1 86 ? 111.173 18.273 -130.949 1.00 38.34 86 GLN A CA 1
ATOM 662 C C . GLN A 1 86 ? 110.503 17.172 -131.802 1.00 38.34 86 GLN A C 1
ATOM 664 O O . GLN A 1 86 ? 110.686 15.987 -131.561 1.00 38.34 86 GLN A O 1
ATOM 669 N N . GLU A 1 87 ? 109.853 17.651 -132.877 1.00 36.72 87 GLU A N 1
ATOM 670 C CA . GLU A 1 87 ? 109.722 17.061 -134.228 1.00 36.72 87 GLU A CA 1
ATOM 671 C C . GLU A 1 87 ? 109.139 15.641 -134.390 1.00 36.72 87 GLU A C 1
ATOM 673 O O . GLU A 1 87 ? 109.810 14.647 -134.145 1.00 36.72 87 GLU A O 1
ATOM 678 N N . ALA A 1 88 ? 107.938 15.548 -134.980 1.00 37.31 88 ALA A N 1
ATOM 679 C CA . ALA A 1 88 ? 107.724 15.004 -136.335 1.00 37.31 88 ALA A CA 1
ATOM 680 C C . ALA A 1 88 ? 106.217 14.854 -136.649 1.00 37.31 88 ALA A C 1
ATOM 682 O O . ALA A 1 88 ? 105.457 14.320 -135.851 1.00 37.31 88 ALA A O 1
ATOM 683 N N . GLU A 1 89 ? 105.819 15.376 -137.816 1.00 39.72 89 GLU A N 1
ATOM 684 C CA . GLU A 1 89 ? 104.863 14.783 -138.775 1.00 39.72 89 GLU A CA 1
ATOM 685 C C . GLU A 1 89 ? 103.544 14.239 -138.180 1.00 39.72 89 GLU A C 1
ATOM 687 O O . GLU A 1 89 ? 103.456 13.135 -137.664 1.00 39.72 89 GLU A O 1
ATOM 692 N N . GLN A 1 90 ? 102.462 15.024 -138.135 1.00 41.06 90 GLN A N 1
ATOM 693 C CA . GLN A 1 90 ? 101.470 15.080 -139.226 1.00 41.06 90 GLN A CA 1
ATOM 694 C C . GLN A 1 90 ? 101.392 13.786 -140.047 1.00 41.06 90 GLN A C 1
ATOM 696 O O . GLN A 1 90 ? 101.963 13.720 -141.123 1.00 41.06 90 GLN A O 1
ATOM 701 N N . ASP A 1 91 ? 100.669 12.792 -139.536 1.00 45.22 91 ASP A N 1
ATOM 702 C CA . ASP A 1 91 ? 99.564 12.139 -140.243 1.00 45.22 91 ASP A CA 1
ATOM 703 C C . ASP A 1 91 ? 98.775 11.252 -139.255 1.00 45.22 91 ASP A C 1
ATOM 705 O O . ASP A 1 91 ? 99.353 10.596 -138.397 1.00 45.22 91 ASP A O 1
ATOM 709 N N . ASP A 1 92 ? 97.443 11.265 -139.386 1.00 50.34 92 ASP A N 1
ATOM 710 C CA . ASP A 1 92 ? 96.452 10.389 -138.718 1.00 50.34 92 ASP A CA 1
ATOM 711 C C . ASP A 1 92 ? 95.738 10.864 -137.422 1.00 50.34 92 ASP A C 1
ATOM 713 O O . ASP A 1 92 ? 95.257 10.077 -136.610 1.00 50.34 92 ASP A O 1
ATOM 717 N N . LYS A 1 93 ? 95.523 12.182 -137.275 1.00 49.16 93 LYS A N 1
ATOM 718 C CA . LYS A 1 93 ? 94.687 12.818 -136.221 1.00 49.16 93 LYS A CA 1
ATOM 719 C C . LYS A 1 93 ? 93.159 12.602 -136.340 1.00 49.16 93 LYS A C 1
ATOM 721 O O . LYS A 1 93 ? 92.394 13.395 -135.803 1.00 49.16 93 LYS A O 1
ATOM 726 N N . SER A 1 94 ? 92.682 11.575 -137.048 1.00 50.81 94 SER A N 1
ATOM 727 C CA . SER A 1 94 ? 91.229 11.329 -137.186 1.00 50.81 94 SER A CA 1
ATOM 728 C C . SER A 1 94 ? 90.700 10.151 -136.359 1.00 50.81 94 SER A C 1
ATOM 730 O O . SER A 1 94 ? 89.514 10.121 -136.062 1.00 50.81 94 SER A O 1
ATOM 732 N N . GLY A 1 95 ? 91.563 9.222 -135.922 1.00 53.69 95 GLY A N 1
ATOM 733 C CA . GLY A 1 95 ? 91.153 8.051 -135.129 1.00 53.69 95 GLY A CA 1
ATOM 734 C C . GLY A 1 95 ? 91.212 8.231 -133.604 1.00 53.69 95 GLY A C 1
ATOM 735 O O . GLY A 1 95 ? 90.388 7.663 -132.892 1.00 53.69 95 GLY A O 1
ATOM 736 N N . GLU A 1 96 ? 92.153 9.026 -133.083 1.00 54.06 96 GLU A N 1
ATOM 737 C CA . GLU A 1 96 ? 92.323 9.250 -131.632 1.00 54.06 96 GLU A CA 1
ATOM 738 C C . GLU A 1 96 ? 91.280 10.211 -131.045 1.00 54.06 96 GLU A C 1
ATOM 740 O O . GLU A 1 96 ? 90.759 9.959 -129.961 1.00 54.06 96 GLU A O 1
ATOM 745 N N . GLU A 1 97 ? 90.906 11.272 -131.769 1.00 55.81 97 GLU A N 1
ATOM 746 C CA . GLU A 1 97 ? 89.864 12.207 -131.317 1.00 55.81 97 GLU A CA 1
ATOM 747 C C . GLU A 1 97 ? 88.483 11.540 -131.223 1.00 55.81 97 GLU A C 1
ATOM 749 O O . GLU A 1 97 ? 87.704 11.863 -130.325 1.00 55.81 97 GLU A O 1
ATOM 754 N N . ASP A 1 98 ? 88.181 10.594 -132.115 1.00 59.69 98 ASP A N 1
ATOM 755 C CA . ASP A 1 98 ? 86.919 9.848 -132.098 1.00 59.69 98 ASP A CA 1
ATOM 756 C C . ASP A 1 98 ? 86.889 8.797 -130.973 1.00 59.69 98 ASP A C 1
ATOM 758 O O . ASP A 1 98 ? 85.839 8.567 -130.373 1.00 59.69 98 ASP A O 1
ATOM 762 N N . MET A 1 99 ? 88.038 8.210 -130.618 1.00 58.78 99 MET A N 1
ATOM 763 C CA . MET A 1 99 ? 88.156 7.262 -129.502 1.00 58.78 99 MET A CA 1
ATOM 764 C C . MET A 1 99 ? 88.076 7.964 -128.137 1.00 58.78 99 MET A C 1
ATOM 766 O O . MET A 1 99 ? 87.394 7.472 -127.243 1.00 58.78 99 MET A O 1
ATOM 770 N N . ILE A 1 100 ? 88.701 9.139 -127.997 1.00 63.81 100 ILE A N 1
ATOM 771 C CA . ILE A 1 100 ? 88.625 9.972 -126.785 1.00 63.81 100 ILE A CA 1
ATOM 772 C C . ILE A 1 100 ? 87.205 10.516 -126.591 1.00 63.81 100 ILE A C 1
ATOM 774 O O . ILE A 1 100 ? 86.679 10.452 -125.486 1.00 63.81 100 ILE A O 1
ATOM 778 N N . LYS A 1 101 ? 86.529 10.973 -127.656 1.00 66.00 101 LYS A N 1
ATOM 779 C CA . LYS A 1 101 ? 85.116 11.390 -127.571 1.00 66.00 101 LYS A CA 1
ATOM 780 C C . LYS A 1 101 ? 84.186 10.231 -127.218 1.00 66.00 101 LYS A C 1
ATOM 782 O O . LYS A 1 101 ? 83.246 10.431 -126.454 1.00 66.00 101 LYS A O 1
ATOM 787 N N . ALA A 1 102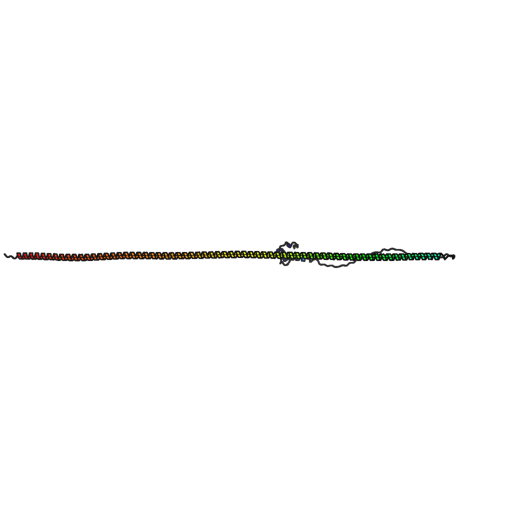 ? 84.433 9.033 -127.750 1.00 67.44 102 ALA A N 1
ATOM 788 C CA . ALA A 1 102 ? 83.652 7.846 -127.408 1.00 67.44 102 ALA A CA 1
ATOM 789 C C . ALA A 1 102 ? 83.869 7.405 -125.948 1.00 67.44 102 ALA A C 1
ATOM 791 O O . ALA A 1 102 ? 82.903 7.023 -125.288 1.00 67.44 102 ALA A O 1
ATOM 792 N N . ASP A 1 103 ? 85.098 7.494 -125.431 1.00 70.88 103 ASP A N 1
ATOM 793 C CA . ASP A 1 103 ? 85.427 7.186 -124.032 1.00 70.88 103 ASP A CA 1
ATOM 794 C C . ASP A 1 103 ? 84.878 8.249 -123.064 1.00 70.88 103 ASP A C 1
ATOM 796 O O . ASP A 1 103 ? 84.260 7.908 -122.058 1.00 70.88 103 ASP A O 1
ATOM 800 N N . GLU A 1 104 ? 84.978 9.539 -123.400 1.00 72.38 104 GLU A N 1
ATOM 801 C CA . GLU A 1 104 ? 84.351 10.627 -122.638 1.00 72.38 104 GLU A CA 1
ATOM 802 C C . GLU A 1 104 ? 82.822 10.528 -122.638 1.00 72.38 104 GLU A C 1
ATOM 804 O O . GLU A 1 104 ? 82.191 10.750 -121.604 1.00 72.38 104 GLU A O 1
ATOM 809 N N . GLU A 1 105 ? 82.197 10.169 -123.763 1.00 73.69 105 GLU A N 1
ATOM 810 C CA . GLU A 1 105 ? 80.749 9.970 -123.829 1.00 73.69 105 GLU A CA 1
ATOM 811 C C . GLU A 1 105 ? 80.314 8.718 -123.049 1.00 73.69 105 GLU A C 1
ATOM 813 O O . GLU A 1 105 ? 79.301 8.760 -122.347 1.00 73.69 105 GLU A O 1
ATOM 818 N N . ALA A 1 106 ? 81.084 7.627 -123.104 1.00 75.19 106 ALA A N 1
ATOM 819 C CA . ALA A 1 106 ? 80.844 6.428 -122.303 1.00 75.19 106 ALA A CA 1
ATOM 820 C C . ALA A 1 106 ? 81.008 6.703 -120.801 1.00 75.19 106 ALA A C 1
ATOM 822 O O . ALA A 1 106 ? 80.154 6.303 -120.010 1.00 75.19 106 ALA A O 1
ATOM 823 N N . LYS A 1 107 ? 82.045 7.450 -120.411 1.00 75.19 107 LYS A N 1
ATOM 824 C CA . LYS A 1 107 ? 82.295 7.871 -119.030 1.00 75.19 107 LYS A CA 1
ATOM 825 C C . LYS A 1 107 ? 81.222 8.830 -118.529 1.00 75.19 107 LYS A C 1
ATOM 827 O O . LYS A 1 107 ? 80.710 8.636 -117.437 1.00 75.19 107 LYS A O 1
ATOM 832 N N . ARG A 1 108 ? 80.781 9.791 -119.349 1.00 76.62 108 ARG A N 1
ATOM 833 C CA . ARG A 1 108 ? 79.679 10.700 -118.996 1.00 76.62 108 ARG A CA 1
ATOM 834 C C . ARG A 1 108 ? 78.357 9.956 -118.825 1.00 76.62 108 ARG A C 1
ATOM 836 O O . ARG A 1 108 ? 77.609 10.275 -117.910 1.00 76.62 108 ARG A O 1
ATOM 843 N N . ARG A 1 109 ? 78.070 8.964 -119.677 1.00 75.38 109 ARG A N 1
ATOM 844 C CA . ARG A 1 109 ? 76.889 8.096 -119.529 1.00 75.38 109 ARG A CA 1
ATOM 845 C C . ARG A 1 109 ? 76.985 7.225 -118.275 1.00 75.38 109 ARG A C 1
ATOM 847 O O . ARG A 1 109 ? 75.994 7.115 -117.567 1.00 75.38 109 ARG A O 1
ATOM 854 N N . ALA A 1 110 ? 78.157 6.664 -117.974 1.00 77.38 110 ALA A N 1
ATOM 855 C CA . ALA A 1 110 ? 78.384 5.877 -116.763 1.00 77.38 110 ALA A CA 1
ATOM 856 C C . ALA A 1 110 ? 78.287 6.727 -115.483 1.00 77.38 110 ALA A C 1
ATOM 858 O O . ALA A 1 110 ? 77.659 6.298 -114.519 1.00 77.38 110 ALA A O 1
ATOM 859 N N . ASP A 1 111 ? 78.837 7.944 -115.483 1.00 77.94 111 ASP A N 1
ATOM 860 C CA . ASP A 1 111 ? 78.745 8.895 -114.369 1.00 77.94 111 ASP A CA 1
ATOM 861 C C . ASP A 1 111 ? 77.308 9.410 -114.186 1.00 77.94 111 ASP A C 1
ATOM 863 O O . ASP A 1 111 ? 76.837 9.554 -113.059 1.00 77.94 111 ASP A O 1
ATOM 867 N N . GLU A 1 112 ? 76.577 9.660 -115.278 1.00 79.19 112 GLU A N 1
ATOM 868 C CA . GLU A 1 112 ? 75.164 10.046 -115.234 1.00 79.19 112 GLU A CA 1
ATOM 869 C C . GLU A 1 112 ? 74.281 8.896 -114.727 1.00 79.19 112 GLU A C 1
ATOM 871 O O . GLU A 1 112 ? 73.446 9.121 -113.853 1.00 79.19 112 GLU A O 1
ATOM 876 N N . GLU A 1 113 ? 74.504 7.662 -115.187 1.00 80.38 113 GLU A N 1
ATOM 877 C CA . GLU A 1 113 ? 73.813 6.464 -114.695 1.00 80.38 113 GLU A CA 1
ATOM 878 C C . GLU A 1 113 ? 74.136 6.193 -113.216 1.00 80.38 113 GLU A C 1
ATOM 880 O O . GLU A 1 113 ? 73.229 5.930 -112.424 1.00 80.38 113 GLU A O 1
ATOM 885 N N . ALA A 1 114 ? 75.400 6.340 -112.804 1.00 81.50 114 ALA A N 1
ATOM 886 C CA . ALA A 1 114 ? 75.814 6.222 -111.408 1.00 81.50 114 ALA A CA 1
ATOM 887 C C . ALA A 1 114 ? 75.193 7.318 -110.528 1.00 81.50 114 ALA A C 1
ATOM 889 O O . ALA A 1 114 ? 74.743 7.024 -109.420 1.00 81.50 114 ALA A O 1
ATOM 890 N N . ARG A 1 115 ? 75.111 8.563 -111.019 1.00 83.12 115 ARG A N 1
ATOM 891 C CA . ARG A 1 115 ? 74.468 9.676 -110.308 1.00 83.12 115 ARG A CA 1
ATOM 892 C C . ARG A 1 115 ? 72.963 9.467 -110.174 1.00 83.12 115 ARG A C 1
ATOM 894 O O . ARG A 1 115 ? 72.443 9.643 -109.079 1.00 83.12 115 ARG A O 1
ATOM 901 N N . VAL A 1 116 ? 72.277 9.067 -111.248 1.00 85.62 116 VAL A N 1
ATOM 902 C CA . VAL A 1 116 ? 70.833 8.772 -111.227 1.00 85.62 116 VAL A CA 1
ATOM 903 C C . VAL A 1 116 ? 70.540 7.623 -110.267 1.00 85.62 116 VAL A C 1
ATOM 905 O O . VAL A 1 116 ? 69.631 7.736 -109.451 1.00 85.62 116 VAL A O 1
ATOM 908 N N . LYS A 1 117 ? 71.345 6.556 -110.292 1.00 86.62 117 LYS A N 1
ATOM 909 C CA . LYS A 1 117 ? 71.199 5.429 -109.368 1.00 86.62 117 LYS A CA 1
ATOM 910 C C . LYS A 1 117 ? 71.473 5.825 -107.915 1.00 86.62 117 LYS A C 1
ATOM 912 O O . LYS A 1 117 ? 70.736 5.410 -107.030 1.00 86.62 117 LYS A O 1
ATOM 917 N N . ALA A 1 118 ? 72.498 6.639 -107.658 1.00 83.94 118 ALA A N 1
ATOM 918 C CA . ALA A 1 118 ? 72.797 7.136 -106.316 1.00 83.94 118 ALA A CA 1
ATOM 919 C C . ALA A 1 118 ? 71.699 8.074 -105.783 1.00 83.94 118 ALA A C 1
ATOM 921 O O . ALA A 1 118 ? 71.353 7.998 -104.607 1.00 83.94 118 ALA A O 1
ATOM 922 N N . GLU A 1 119 ? 71.132 8.930 -106.637 1.00 86.38 119 GLU A N 1
ATOM 923 C CA . GLU A 1 119 ? 70.013 9.814 -106.296 1.00 86.38 119 GLU A CA 1
ATOM 924 C C . GLU A 1 119 ? 68.718 9.024 -106.054 1.00 86.38 119 GLU A C 1
ATOM 926 O O . GLU A 1 119 ? 68.009 9.295 -105.086 1.00 86.38 119 GLU A O 1
ATOM 931 N N . GLU A 1 120 ? 68.427 8.012 -106.876 1.00 88.12 120 GLU A N 1
ATOM 932 C CA . GLU A 1 120 ? 67.285 7.112 -106.687 1.00 88.12 120 GLU A CA 1
ATOM 933 C C . GLU A 1 120 ? 67.424 6.288 -105.400 1.00 88.12 120 GLU A C 1
ATOM 935 O O . GLU A 1 120 ? 66.495 6.265 -104.595 1.00 88.12 120 GLU A O 1
ATOM 940 N N . ASP A 1 121 ? 68.595 5.699 -105.144 1.00 88.38 121 ASP A N 1
ATOM 941 C CA . ASP A 1 121 ? 68.892 4.982 -103.901 1.00 88.38 121 ASP A CA 1
ATOM 942 C C . ASP A 1 121 ? 68.794 5.907 -102.673 1.00 88.38 121 ASP A C 1
ATOM 944 O O . ASP A 1 121 ? 68.270 5.506 -101.633 1.00 88.38 121 ASP A O 1
ATOM 948 N N . ALA A 1 122 ? 69.286 7.149 -102.760 1.00 87.94 122 ALA A N 1
ATOM 949 C CA . ALA A 1 122 ? 69.167 8.131 -101.682 1.00 87.94 122 ALA A CA 1
ATOM 950 C C . ALA A 1 122 ? 67.706 8.540 -101.443 1.00 87.94 122 ALA A C 1
ATOM 952 O O . ALA A 1 122 ? 67.278 8.633 -100.292 1.00 87.94 122 ALA A O 1
ATOM 953 N N . ARG A 1 123 ? 66.920 8.726 -102.512 1.00 91.31 123 ARG A N 1
ATOM 954 C CA . ARG A 1 123 ? 65.486 9.025 -102.420 1.00 91.31 123 ARG A CA 1
ATOM 955 C C . ARG A 1 123 ? 64.713 7.866 -101.798 1.00 91.31 123 ARG A C 1
ATOM 957 O O . ARG A 1 123 ? 63.898 8.109 -100.916 1.00 91.31 123 ARG A O 1
ATOM 964 N N . LEU A 1 124 ? 64.983 6.629 -102.221 1.00 90.31 124 LEU A N 1
ATOM 965 C CA . LEU A 1 124 ? 64.345 5.429 -101.676 1.00 90.31 124 LEU A CA 1
ATOM 966 C C . LEU A 1 124 ? 64.693 5.229 -100.198 1.00 90.31 124 LEU A C 1
ATOM 968 O O . LEU A 1 124 ? 63.790 4.957 -99.414 1.00 90.31 124 LEU A O 1
ATOM 972 N N . ARG A 1 125 ? 65.958 5.430 -99.793 1.00 90.25 125 ARG A N 1
ATOM 973 C CA . ARG A 1 125 ? 66.354 5.382 -98.373 1.00 90.25 125 ARG A CA 1
ATOM 974 C C . ARG A 1 125 ? 65.659 6.462 -97.550 1.00 90.25 125 ARG A C 1
ATOM 976 O O . ARG A 1 125 ? 65.104 6.149 -96.506 1.00 90.25 125 ARG A O 1
ATOM 983 N N . ALA A 1 126 ? 65.628 7.706 -98.031 1.00 89.94 126 ALA A N 1
ATOM 984 C CA . ALA A 1 126 ? 64.951 8.797 -97.331 1.00 89.94 126 ALA A CA 1
ATOM 985 C C . ALA A 1 126 ? 63.430 8.570 -97.220 1.00 89.94 126 ALA A C 1
ATOM 987 O O . ALA A 1 126 ? 62.834 8.863 -96.185 1.00 89.94 126 ALA A O 1
ATOM 988 N N . GLU A 1 127 ? 62.794 8.033 -98.265 1.00 91.00 127 GLU A N 1
ATOM 989 C CA . GLU A 1 127 ? 61.371 7.678 -98.259 1.00 91.00 127 GLU A CA 1
ATOM 990 C C . GLU A 1 127 ? 61.083 6.499 -97.317 1.00 91.00 127 GLU A C 1
ATOM 992 O O . GLU A 1 127 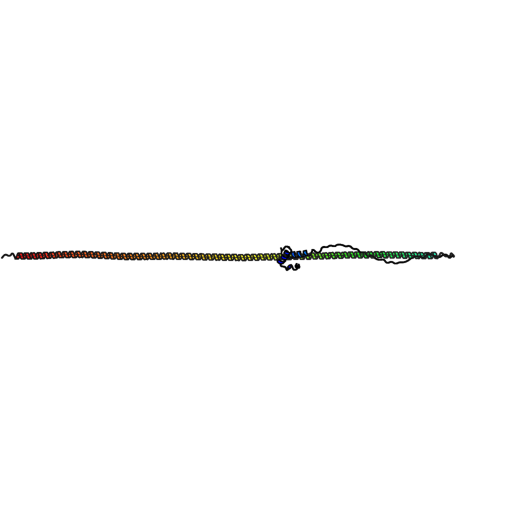? 60.106 6.536 -96.567 1.00 91.00 127 GLU A O 1
ATOM 997 N N . GLU A 1 128 ? 61.943 5.477 -97.303 1.00 91.81 128 GLU A N 1
ATOM 998 C CA . GLU A 1 128 ? 61.835 4.341 -96.388 1.00 91.81 128 GLU A CA 1
ATOM 999 C C . GLU A 1 128 ? 62.038 4.765 -94.929 1.00 91.81 128 GLU A C 1
ATOM 1001 O O . GLU A 1 128 ? 61.203 4.430 -94.091 1.00 91.81 128 GLU A O 1
ATOM 1006 N N . GLU A 1 129 ? 63.065 5.562 -94.623 1.00 92.25 129 GLU A N 1
ATOM 1007 C CA . GLU A 1 129 ? 63.293 6.127 -93.287 1.00 92.25 129 GLU A CA 1
ATOM 1008 C C . GLU A 1 129 ? 62.113 6.994 -92.832 1.00 92.25 129 GLU A C 1
ATOM 1010 O O . GLU A 1 129 ? 61.640 6.856 -91.702 1.00 92.25 129 GLU A O 1
ATOM 1015 N N . ALA A 1 130 ? 61.581 7.851 -93.712 1.00 91.50 130 ALA A N 1
ATOM 1016 C CA . ALA A 1 130 ? 60.408 8.666 -93.409 1.00 91.50 130 ALA A CA 1
ATOM 1017 C C . ALA A 1 130 ? 59.161 7.807 -93.152 1.00 91.50 130 ALA A C 1
ATOM 1019 O O . ALA A 1 130 ? 58.404 8.093 -92.220 1.00 91.50 130 ALA A O 1
ATOM 1020 N N . ARG A 1 131 ? 58.954 6.738 -93.934 1.00 94.12 131 ARG A N 1
ATOM 1021 C CA . ARG A 1 131 ? 57.844 5.795 -93.740 1.00 94.12 131 ARG A CA 1
ATOM 1022 C C . ARG A 1 131 ? 57.982 5.037 -92.424 1.00 94.12 131 ARG A C 1
ATOM 1024 O O . ARG A 1 131 ? 57.014 4.985 -91.674 1.00 94.12 131 ARG A O 1
ATOM 1031 N N . VAL A 1 132 ? 59.163 4.486 -92.135 1.00 94.38 132 VAL A N 1
ATOM 1032 C CA . VAL A 1 132 ? 59.443 3.747 -90.893 1.00 94.38 132 VAL A CA 1
ATOM 1033 C C . VAL A 1 132 ? 59.243 4.654 -89.684 1.00 94.38 132 VAL A C 1
ATOM 1035 O O . VAL A 1 132 ? 58.537 4.272 -88.756 1.00 94.38 132 VAL A O 1
ATOM 1038 N N . LYS A 1 133 ? 59.770 5.883 -89.722 1.00 94.69 133 LYS A N 1
ATOM 1039 C CA . LYS A 1 133 ? 59.583 6.855 -88.642 1.00 94.69 133 LYS A CA 1
ATOM 1040 C C . LYS A 1 133 ? 58.116 7.235 -88.458 1.00 94.69 133 LYS A C 1
ATOM 1042 O O . LYS A 1 133 ? 57.650 7.296 -87.329 1.00 94.69 133 LYS A O 1
ATOM 1047 N N . ALA A 1 134 ? 57.374 7.470 -89.542 1.00 92.50 134 ALA A N 1
ATOM 1048 C CA . ALA A 1 134 ? 55.949 7.792 -89.464 1.00 92.50 134 ALA A CA 1
ATOM 1049 C C . ALA A 1 134 ? 55.112 6.621 -88.918 1.00 92.50 134 ALA A C 1
ATOM 1051 O O . ALA A 1 134 ? 54.181 6.845 -88.145 1.00 92.50 134 ALA A O 1
ATOM 1052 N N . GLU A 1 135 ? 55.440 5.385 -89.301 1.00 94.06 135 GLU A N 1
ATOM 1053 C CA . GLU A 1 135 ? 54.787 4.174 -88.800 1.00 94.06 135 GLU A CA 1
ATOM 1054 C C . GLU A 1 135 ? 55.109 3.930 -87.320 1.00 94.06 135 GLU A C 1
ATOM 1056 O O . GLU A 1 135 ? 54.201 3.642 -86.540 1.00 94.06 135 GLU A O 1
ATOM 1061 N N . GLU A 1 136 ? 56.366 4.103 -86.907 1.00 94.94 136 GLU A N 1
ATOM 1062 C CA . GLU A 1 136 ? 56.780 3.993 -85.507 1.00 94.94 136 GLU A CA 1
ATOM 1063 C C . GLU A 1 136 ? 56.114 5.064 -84.638 1.00 94.94 136 GLU A C 1
ATOM 1065 O O . GLU A 1 136 ? 55.504 4.731 -83.623 1.00 94.94 136 GLU A O 1
ATOM 1070 N N . ASP A 1 137 ? 56.133 6.326 -85.070 1.00 94.44 137 ASP A N 1
ATOM 1071 C CA . ASP A 1 137 ? 55.437 7.430 -84.409 1.00 94.44 137 ASP A CA 1
ATOM 1072 C C . ASP A 1 137 ? 53.929 7.154 -84.272 1.00 94.44 137 ASP A C 1
ATOM 1074 O O . ASP A 1 137 ? 53.333 7.408 -83.224 1.00 94.44 137 ASP A O 1
ATOM 1078 N N . ALA A 1 138 ? 53.283 6.650 -85.331 1.00 93.50 138 ALA A N 1
ATOM 1079 C CA . ALA A 1 138 ? 51.864 6.305 -85.303 1.00 93.50 138 ALA A CA 1
ATOM 1080 C C . ALA A 1 138 ? 51.585 5.133 -84.352 1.00 93.50 138 ALA A C 1
ATOM 1082 O O . ALA A 1 138 ? 50.606 5.177 -83.604 1.00 93.50 138 ALA A O 1
ATOM 1083 N N . ARG A 1 139 ? 52.456 4.115 -84.337 1.00 95.88 139 ARG A N 1
ATOM 1084 C CA . ARG A 1 139 ? 52.362 2.978 -83.415 1.00 95.88 139 ARG A CA 1
ATOM 1085 C C . ARG A 1 139 ? 52.512 3.430 -81.966 1.00 95.88 139 ARG A C 1
ATOM 1087 O O . ARG A 1 139 ? 51.684 3.052 -81.145 1.00 95.88 139 ARG A O 1
ATOM 1094 N N . LEU A 1 140 ? 53.517 4.254 -81.665 1.00 95.19 140 LEU A N 1
ATOM 1095 C CA . LEU A 1 140 ? 53.769 4.773 -80.319 1.00 95.19 140 LEU A CA 1
ATOM 1096 C C . LEU A 1 140 ? 52.608 5.640 -79.824 1.00 95.19 140 LEU A C 1
ATOM 1098 O O . LEU A 1 140 ? 52.158 5.445 -78.699 1.00 95.19 140 LEU A O 1
ATOM 1102 N N . ARG A 1 141 ? 52.062 6.532 -80.665 1.00 95.00 141 ARG A N 1
ATOM 1103 C CA . ARG A 1 141 ? 50.871 7.325 -80.307 1.00 95.00 141 ARG A CA 1
ATOM 1104 C C . ARG A 1 141 ? 49.656 6.437 -80.043 1.00 95.00 141 ARG A C 1
ATOM 1106 O O . ARG A 1 141 ? 48.975 6.633 -79.044 1.00 95.00 141 AR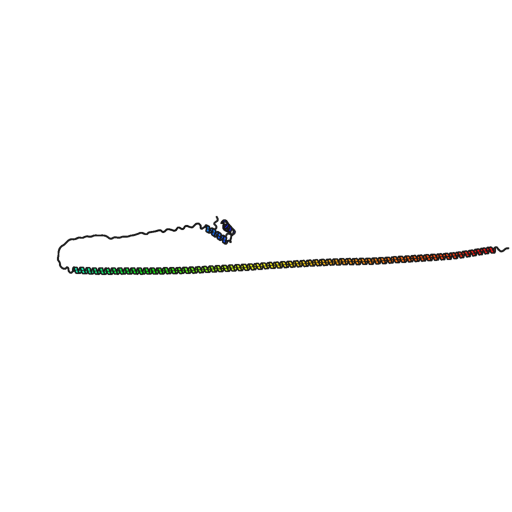G A O 1
ATOM 1113 N N . ALA A 1 142 ? 49.401 5.444 -80.897 1.00 94.25 142 ALA A N 1
ATOM 1114 C CA . ALA A 1 142 ? 48.282 4.522 -80.707 1.00 94.25 142 ALA A CA 1
ATOM 1115 C C . ALA A 1 142 ? 48.437 3.665 -79.437 1.00 94.25 142 ALA A C 1
ATOM 1117 O O . ALA A 1 142 ? 47.459 3.430 -78.729 1.00 94.25 142 ALA A O 1
ATOM 1118 N N . GLU A 1 143 ? 49.655 3.210 -79.132 1.00 95.50 143 GLU A N 1
ATOM 1119 C CA . GLU A 1 143 ? 49.962 2.455 -77.915 1.00 95.50 143 GLU A CA 1
ATOM 1120 C C . GLU A 1 143 ? 49.828 3.327 -76.659 1.00 95.50 143 GLU A C 1
ATOM 1122 O O . GLU A 1 143 ? 49.226 2.895 -75.676 1.00 95.50 143 GLU A O 1
ATOM 1127 N N . GLU A 1 144 ? 50.315 4.569 -76.698 1.00 95.62 144 GLU A N 1
ATOM 1128 C CA . GLU A 1 144 ? 50.177 5.524 -75.599 1.00 95.62 144 GLU A CA 1
ATOM 1129 C C . GLU A 1 144 ? 48.708 5.890 -75.345 1.00 95.62 144 GLU A C 1
ATOM 1131 O O . GLU A 1 144 ? 48.255 5.818 -74.201 1.00 95.62 144 GLU A O 1
ATOM 1136 N N . GLU A 1 145 ? 47.934 6.201 -76.388 1.00 95.62 145 GLU A N 1
ATOM 1137 C CA . GLU A 1 145 ? 46.494 6.462 -76.273 1.00 95.62 145 GLU A CA 1
ATOM 1138 C C . GLU A 1 145 ? 45.740 5.247 -75.714 1.00 95.62 145 GLU A C 1
ATOM 1140 O O . GLU A 1 145 ? 44.889 5.393 -74.829 1.00 95.62 145 GLU A O 1
ATOM 1145 N N . ALA A 1 146 ? 46.064 4.036 -76.183 1.00 94.81 146 ALA A N 1
ATOM 1146 C CA . ALA A 1 146 ? 45.467 2.805 -75.675 1.00 94.81 146 ALA A CA 1
ATOM 1147 C C . ALA A 1 146 ? 45.821 2.565 -74.200 1.00 94.81 146 ALA A C 1
ATOM 1149 O O . ALA A 1 146 ? 44.939 2.202 -73.417 1.00 94.81 146 ALA A O 1
ATOM 1150 N N . ARG A 1 147 ? 47.078 2.810 -73.803 1.00 96.50 147 ARG A N 1
ATOM 1151 C CA . ARG A 1 147 ? 47.530 2.702 -72.410 1.00 96.50 147 ARG A CA 1
ATOM 1152 C C . ARG A 1 147 ? 46.807 3.706 -71.518 1.00 96.50 147 ARG A C 1
ATOM 1154 O O . ARG A 1 147 ? 46.242 3.295 -70.510 1.00 96.50 147 ARG A O 1
ATOM 1161 N N . ILE A 1 148 ? 46.766 4.985 -71.900 1.00 96.19 148 ILE A N 1
ATOM 1162 C CA . ILE A 1 148 ? 46.090 6.043 -71.131 1.00 96.19 148 ILE A CA 1
ATOM 1163 C C . ILE A 1 148 ? 44.609 5.705 -70.954 1.00 96.19 148 ILE A C 1
ATOM 1165 O O . ILE A 1 148 ? 44.090 5.769 -69.841 1.00 96.19 148 ILE A O 1
ATOM 1169 N N . LYS A 1 149 ? 43.931 5.283 -72.027 1.00 96.44 149 LYS A N 1
ATOM 1170 C CA . LYS A 1 149 ? 42.516 4.909 -71.965 1.00 96.44 149 LYS A CA 1
ATOM 1171 C C . LYS A 1 149 ? 42.277 3.699 -71.059 1.00 96.44 149 LYS A C 1
ATOM 1173 O O . LYS A 1 149 ? 41.325 3.706 -70.282 1.00 96.44 149 LYS A O 1
ATOM 1178 N N . ALA A 1 150 ? 43.130 2.675 -71.136 1.00 95.19 150 ALA A N 1
ATOM 1179 C CA . ALA A 1 150 ? 43.027 1.493 -70.284 1.00 95.19 150 ALA A CA 1
ATOM 1180 C C . ALA A 1 150 ? 43.289 1.823 -68.804 1.00 95.19 150 ALA A C 1
ATOM 1182 O O . ALA A 1 150 ? 42.563 1.341 -67.934 1.00 95.19 150 ALA A O 1
ATOM 1183 N N . GLU A 1 151 ? 44.283 2.665 -68.512 1.00 96.44 151 GLU A N 1
ATOM 1184 C CA . GLU A 1 151 ? 44.579 3.138 -67.156 1.00 96.44 151 GLU A CA 1
ATOM 1185 C C . GLU A 1 151 ? 43.445 3.999 -66.590 1.00 96.44 151 GLU A C 1
ATOM 1187 O O . GLU A 1 151 ? 43.048 3.807 -65.440 1.00 96.44 151 GLU A O 1
ATOM 1192 N N . GLU A 1 152 ? 42.875 4.909 -67.385 1.00 96.31 152 GLU A N 1
ATOM 1193 C CA . GLU A 1 152 ? 41.738 5.732 -66.969 1.00 96.31 152 GLU A CA 1
ATOM 1194 C C . GLU A 1 152 ? 40.491 4.877 -66.708 1.00 96.31 152 GLU A C 1
ATOM 1196 O O . GLU A 1 152 ? 39.847 5.029 -65.670 1.00 96.31 152 GLU A O 1
ATOM 1201 N N . GLU A 1 153 ? 40.177 3.927 -67.593 1.00 96.50 153 GLU A N 1
ATOM 1202 C CA . GLU A 1 153 ? 39.055 3.002 -67.414 1.00 96.50 153 GLU A CA 1
ATOM 1203 C C . GLU A 1 153 ? 39.242 2.121 -66.169 1.00 96.50 153 GLU A C 1
ATOM 1205 O O . GLU A 1 153 ? 38.300 1.941 -65.391 1.00 96.50 153 GLU A O 1
ATOM 1210 N N . ALA A 1 154 ? 40.456 1.611 -65.933 1.00 95.75 154 ALA A N 1
ATOM 1211 C CA . ALA A 1 154 ? 40.783 0.846 -64.733 1.00 95.75 154 ALA A CA 1
ATOM 1212 C C . ALA A 1 154 ? 40.671 1.701 -63.461 1.00 95.75 154 ALA A C 1
ATOM 1214 O O . ALA A 1 154 ? 40.089 1.250 -62.472 1.00 95.75 154 ALA A O 1
ATOM 1215 N N . ARG A 1 155 ? 41.163 2.949 -63.491 1.00 97.00 155 ARG A N 1
ATOM 1216 C CA . ARG A 1 155 ? 41.061 3.890 -62.367 1.00 97.00 155 ARG A CA 1
ATOM 1217 C C . ARG A 1 155 ? 39.606 4.208 -62.043 1.00 97.00 155 ARG A C 1
ATOM 1219 O O . ARG A 1 155 ? 39.219 4.124 -60.882 1.00 97.00 155 ARG A O 1
ATOM 1226 N N . LEU A 1 156 ? 38.796 4.527 -63.054 1.00 96.50 156 LEU A N 1
ATOM 1227 C CA . LEU A 1 156 ? 37.376 4.840 -62.882 1.00 96.50 156 LEU A CA 1
ATOM 1228 C C . LEU A 1 156 ? 36.590 3.640 -62.347 1.00 96.50 156 LEU A C 1
ATOM 1230 O O . LEU A 1 156 ? 35.761 3.814 -61.455 1.00 96.50 156 LEU A O 1
ATOM 1234 N N . ARG A 1 157 ? 36.863 2.423 -62.837 1.00 96.44 157 ARG A N 1
ATOM 1235 C CA . ARG A 1 157 ? 36.254 1.199 -62.292 1.00 96.44 157 ARG A CA 1
ATOM 1236 C C . ARG A 1 157 ? 36.633 0.980 -60.832 1.00 96.44 157 ARG A C 1
ATOM 1238 O O . ARG A 1 157 ? 35.744 0.777 -60.012 1.00 96.44 157 ARG A O 1
ATOM 1245 N N . ALA A 1 158 ? 37.919 1.076 -60.496 1.00 95.69 158 ALA A N 1
ATOM 1246 C CA . ALA A 1 158 ? 38.388 0.905 -59.123 1.00 95.69 158 ALA A CA 1
ATOM 1247 C C . ALA A 1 158 ? 37.793 1.960 -58.173 1.00 95.69 158 ALA A C 1
ATOM 1249 O O . ALA A 1 158 ? 37.381 1.630 -57.063 1.00 95.69 158 ALA A O 1
ATOM 1250 N N . GLU A 1 159 ? 37.696 3.218 -58.613 1.00 96.81 159 GLU A N 1
ATOM 1251 C CA . GLU A 1 159 ? 37.073 4.297 -57.843 1.00 96.81 159 GLU A CA 1
ATOM 1252 C C . GLU A 1 159 ? 35.568 4.062 -57.646 1.00 96.81 159 GLU A C 1
ATOM 1254 O O . GLU A 1 159 ? 35.060 4.213 -56.533 1.00 96.81 159 GLU A O 1
ATOM 1259 N N . GLN A 1 160 ? 34.851 3.639 -58.694 1.00 96.94 160 GLN A N 1
ATOM 1260 C CA . GLN A 1 160 ? 33.430 3.299 -58.599 1.00 96.94 160 GLN A CA 1
ATOM 1261 C C . GLN A 1 160 ? 33.187 2.114 -57.660 1.00 96.94 160 GLN A C 1
ATOM 1263 O O . GLN A 1 160 ? 32.317 2.202 -56.795 1.00 96.94 160 GLN A O 1
ATOM 1268 N N . GLU A 1 161 ? 33.960 1.034 -57.779 1.00 96.69 161 GLU A N 1
ATOM 1269 C CA . GLU A 1 161 ? 33.858 -0.130 -56.891 1.00 96.69 161 GLU A CA 1
ATOM 1270 C C . GLU A 1 161 ? 34.161 0.24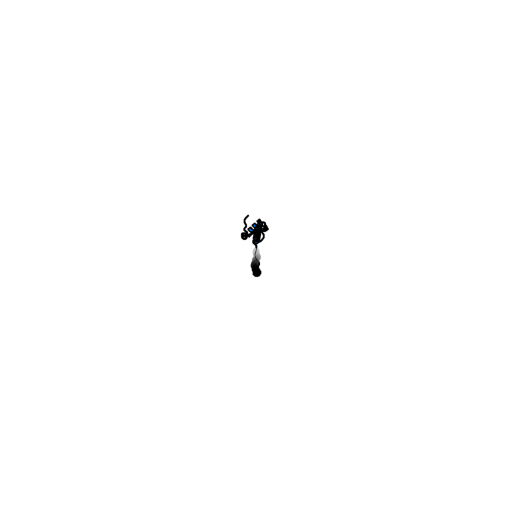2 -55.435 1.00 96.69 161 GLU A C 1
ATOM 1272 O O . GLU A 1 161 ? 33.409 -0.131 -54.531 1.00 96.69 161 GLU A O 1
ATOM 1277 N N . ALA A 1 162 ? 35.219 1.025 -55.196 1.00 95.75 162 ALA A N 1
ATOM 1278 C CA . ALA A 1 162 ? 35.565 1.505 -53.862 1.00 95.75 162 ALA A CA 1
ATOM 1279 C C . ALA A 1 162 ? 34.455 2.382 -53.270 1.00 95.75 162 ALA A C 1
ATOM 1281 O O . ALA A 1 162 ? 34.092 2.212 -52.104 1.00 95.75 162 ALA A O 1
ATOM 1282 N N . ARG A 1 163 ? 33.873 3.280 -54.076 1.00 96.94 163 ARG A N 1
ATOM 1283 C CA . ARG A 1 163 ? 32.767 4.142 -53.656 1.00 96.94 163 ARG A CA 1
ATOM 1284 C C . ARG A 1 163 ? 31.516 3.336 -53.315 1.00 96.94 163 ARG A C 1
ATOM 1286 O O . ARG A 1 163 ? 30.950 3.556 -52.249 1.00 96.94 163 ARG A O 1
ATOM 1293 N N . VAL A 1 164 ? 31.106 2.400 -54.173 1.00 97.12 164 VAL A N 1
ATOM 1294 C CA . VAL A 1 164 ? 29.928 1.546 -53.930 1.00 97.12 164 VAL A CA 1
ATOM 1295 C C . VAL A 1 164 ? 30.120 0.721 -52.661 1.00 97.12 164 VAL A C 1
ATOM 1297 O O . VAL A 1 164 ? 29.230 0.688 -51.815 1.00 97.12 164 VAL A O 1
ATOM 1300 N N . LYS A 1 165 ? 31.300 0.117 -52.481 1.00 97.19 165 LYS A N 1
ATOM 1301 C CA . LYS A 1 165 ? 31.611 -0.669 -51.284 1.00 97.19 165 LYS A CA 1
ATOM 1302 C C . LYS A 1 165 ? 31.595 0.183 -50.014 1.00 97.19 165 LYS A C 1
ATOM 1304 O O . LYS A 1 165 ? 31.046 -0.250 -49.005 1.00 97.19 165 LYS A O 1
ATOM 1309 N N . ALA A 1 166 ? 32.172 1.385 -50.054 1.00 95.62 166 ALA A N 1
ATOM 1310 C CA . ALA A 1 166 ? 32.173 2.300 -48.914 1.00 95.62 166 ALA A CA 1
ATOM 1311 C C . ALA A 1 166 ? 30.757 2.788 -48.564 1.00 95.62 166 ALA A C 1
ATOM 1313 O O . ALA A 1 166 ? 30.406 2.857 -47.387 1.00 95.62 166 ALA A O 1
ATOM 1314 N N . GLU A 1 167 ? 29.935 3.093 -49.569 1.00 97.19 167 GLU A N 1
ATOM 1315 C CA . GLU A 1 167 ? 28.547 3.520 -49.377 1.00 97.19 167 GLU A CA 1
ATOM 1316 C C . GLU A 1 167 ? 27.677 2.389 -48.812 1.00 97.19 167 GLU A C 1
ATOM 1318 O O . GLU A 1 167 ? 26.921 2.608 -47.865 1.00 97.19 167 GLU A O 1
ATOM 1323 N N . GLU A 1 168 ? 27.820 1.165 -49.326 1.00 97.19 168 GLU A N 1
ATOM 1324 C CA . GLU A 1 168 ? 27.111 -0.005 -48.805 1.00 97.19 168 GLU A CA 1
ATOM 1325 C C . GLU A 1 168 ? 27.523 -0.323 -47.363 1.00 97.19 168 GLU A C 1
ATOM 1327 O O . GLU A 1 168 ? 26.662 -0.530 -46.508 1.00 97.19 168 GLU A O 1
ATOM 1332 N N . GLU A 1 169 ? 28.822 -0.298 -47.060 1.00 97.31 169 GLU A N 1
ATOM 1333 C CA . GLU A 1 169 ? 29.321 -0.543 -45.707 1.00 97.31 169 GLU A CA 1
ATOM 1334 C C . GLU A 1 169 ? 28.850 0.542 -44.724 1.00 97.31 169 GLU A C 1
ATOM 1336 O O . GLU A 1 169 ? 28.439 0.230 -43.605 1.00 97.31 169 GLU A O 1
ATOM 1341 N N . ALA A 1 170 ? 28.852 1.814 -45.136 1.00 96.19 170 ALA A N 1
ATOM 1342 C CA . ALA A 1 170 ? 28.318 2.912 -44.333 1.00 96.19 170 ALA A CA 1
ATOM 1343 C C . ALA A 1 170 ? 26.807 2.765 -44.096 1.00 96.19 170 ALA A C 1
ATOM 1345 O O . ALA A 1 170 ? 26.348 2.953 -42.967 1.00 96.19 170 ALA A O 1
ATOM 1346 N N . ARG A 1 171 ? 26.041 2.378 -45.126 1.00 97.69 171 ARG A N 1
ATOM 1347 C CA . ARG A 1 171 ? 24.598 2.131 -45.012 1.00 97.69 171 ARG A CA 1
ATOM 1348 C C . ARG A 1 171 ? 24.303 0.990 -44.042 1.00 97.69 171 ARG A C 1
ATOM 1350 O O . ARG A 1 171 ? 23.474 1.164 -43.156 1.00 97.69 171 ARG A O 1
ATOM 1357 N N . LEU A 1 172 ? 24.994 -0.144 -44.180 1.00 97.19 172 LEU A N 1
ATOM 1358 C CA . LEU A 1 172 ? 24.807 -1.310 -43.312 1.00 97.19 172 LEU A CA 1
ATOM 1359 C C . LEU A 1 172 ? 25.163 -0.995 -41.856 1.00 97.19 172 LEU A C 1
ATOM 1361 O O . LEU A 1 172 ? 24.403 -1.350 -40.959 1.00 97.19 172 LEU A O 1
ATOM 1365 N N . ARG A 1 173 ? 26.268 -0.274 -41.614 1.00 97.31 173 ARG A N 1
ATOM 1366 C CA . ARG A 1 173 ? 26.636 0.182 -40.263 1.00 97.31 173 ARG A CA 1
ATOM 1367 C C . ARG A 1 173 ? 25.573 1.098 -39.659 1.00 97.31 173 ARG A C 1
ATOM 1369 O O . ARG A 1 173 ? 25.197 0.902 -38.509 1.00 97.31 173 ARG A O 1
ATOM 1376 N N . ALA A 1 174 ? 25.081 2.074 -40.423 1.00 96.12 174 ALA A N 1
ATOM 1377 C CA . ALA A 1 174 ? 24.056 3.001 -39.949 1.00 96.12 174 ALA A CA 1
ATOM 1378 C C . ALA A 1 174 ? 22.725 2.290 -39.652 1.00 96.12 174 ALA A C 1
ATOM 1380 O O . ALA A 1 174 ? 22.074 2.589 -38.653 1.00 96.12 174 ALA A O 1
ATOM 1381 N N . GLU A 1 175 ? 22.330 1.331 -40.493 1.00 97.56 175 GLU A N 1
ATOM 1382 C CA . GLU A 1 175 ? 21.131 0.518 -40.285 1.00 97.56 175 GLU A CA 1
ATOM 1383 C C . GLU A 1 175 ? 21.265 -0.387 -39.052 1.00 97.56 175 GLU A C 1
ATOM 1385 O O . GLU A 1 175 ? 20.344 -0.456 -38.236 1.00 97.56 175 GLU A O 1
ATOM 1390 N N . GLU A 1 176 ? 22.417 -1.035 -38.868 1.00 97.56 176 GLU A N 1
ATOM 1391 C CA . GLU A 1 176 ? 22.684 -1.865 -37.694 1.00 97.56 176 GLU A CA 1
ATOM 1392 C C . GLU A 1 176 ? 22.694 -1.035 -36.404 1.00 97.56 176 GLU A C 1
ATOM 1394 O O . GLU A 1 176 ? 22.041 -1.420 -35.433 1.00 97.56 176 GLU A O 1
ATOM 1399 N N . GLU A 1 177 ? 23.359 0.123 -36.397 1.00 97.56 177 GLU A N 1
ATOM 1400 C CA . GLU A 1 177 ? 23.379 1.028 -35.243 1.00 97.56 177 GLU A CA 1
ATOM 1401 C C . GLU A 1 177 ? 21.969 1.527 -34.903 1.00 97.56 177 GLU A C 1
ATOM 1403 O O . GLU A 1 177 ? 21.560 1.493 -33.739 1.00 97.56 177 GLU A O 1
ATOM 1408 N N . ALA A 1 178 ? 21.187 1.925 -35.912 1.00 96.50 178 ALA A N 1
ATOM 1409 C CA . ALA A 1 178 ? 19.802 2.343 -35.720 1.00 96.50 178 ALA A CA 1
ATOM 1410 C C . ALA A 1 178 ? 18.934 1.205 -35.163 1.00 96.50 178 ALA A C 1
ATOM 1412 O O . ALA A 1 178 ? 18.144 1.435 -34.244 1.00 96.50 178 ALA A O 1
ATOM 1413 N N . ARG A 1 179 ? 19.103 -0.023 -35.672 1.00 97.94 179 ARG A N 1
ATOM 1414 C CA . ARG A 1 179 ? 18.375 -1.204 -35.195 1.00 97.94 179 ARG A CA 1
ATOM 1415 C C . ARG A 1 179 ? 18.722 -1.530 -33.745 1.00 97.94 179 ARG A C 1
ATOM 1417 O O . ARG A 1 179 ? 17.810 -1.685 -32.939 1.00 97.94 179 ARG A O 1
ATOM 1424 N N . VAL A 1 180 ? 20.012 -1.602 -33.408 1.00 97.75 180 VAL A N 1
ATOM 1425 C CA . VAL A 1 180 ? 20.477 -1.898 -32.040 1.00 97.75 180 VAL A CA 1
ATOM 1426 C C . VAL A 1 180 ? 19.969 -0.842 -31.069 1.00 97.75 180 VAL A C 1
ATOM 1428 O O . VAL A 1 180 ? 19.432 -1.187 -30.018 1.00 97.75 180 VAL A O 1
ATOM 1431 N N . LYS A 1 181 ? 20.070 0.439 -31.439 1.00 97.81 181 LYS A N 1
ATOM 1432 C CA . LYS A 1 181 ? 19.571 1.530 -30.606 1.00 97.81 181 LYS A CA 1
ATOM 1433 C C . LYS A 1 181 ? 18.067 1.423 -30.390 1.00 97.81 181 LYS A C 1
ATOM 1435 O O . LYS A 1 181 ? 17.629 1.543 -29.256 1.00 97.81 181 LYS A O 1
ATOM 1440 N N . ALA A 1 182 ? 17.284 1.174 -31.441 1.00 96.31 182 ALA A N 1
ATOM 1441 C CA . ALA A 1 182 ? 15.833 1.030 -31.335 1.00 96.31 182 ALA A CA 1
ATOM 1442 C C . ALA A 1 182 ? 15.420 -0.177 -30.475 1.00 96.31 182 ALA A C 1
ATOM 1444 O O . ALA A 1 182 ? 14.477 -0.074 -29.690 1.00 96.31 182 ALA A O 1
ATOM 1445 N N . GLU A 1 183 ? 16.126 -1.303 -30.597 1.00 97.88 183 GLU A N 1
ATOM 1446 C CA . GLU A 1 183 ? 15.881 -2.504 -29.796 1.00 97.88 183 GLU A CA 1
ATOM 1447 C C . GLU A 1 183 ? 16.225 -2.283 -28.317 1.00 97.88 183 GLU A C 1
ATOM 1449 O O . GLU A 1 183 ? 15.432 -2.639 -27.444 1.00 97.88 183 GLU A O 1
ATOM 1454 N N . GLU A 1 184 ? 17.362 -1.648 -28.019 1.00 97.81 184 GLU A N 1
ATOM 1455 C CA . GLU A 1 184 ? 17.748 -1.305 -26.647 1.00 97.81 184 GLU A CA 1
ATOM 1456 C C . GLU A 1 184 ? 16.747 -0.332 -26.013 1.00 97.81 184 GLU A C 1
ATOM 1458 O O . GLU A 1 184 ? 16.272 -0.569 -24.902 1.00 97.81 184 GLU A O 1
ATOM 1463 N N . ASP A 1 185 ? 16.360 0.708 -26.748 1.00 97.69 185 ASP A N 1
ATOM 1464 C CA . ASP A 1 185 ? 15.340 1.675 -26.351 1.00 97.69 185 ASP A CA 1
ATOM 1465 C C . ASP A 1 185 ? 13.989 1.002 -26.055 1.00 97.69 185 ASP A C 1
ATOM 1467 O O . ASP A 1 185 ? 13.331 1.315 -25.060 1.00 97.69 185 ASP A O 1
ATOM 1471 N N . ALA A 1 186 ? 13.552 0.075 -26.913 1.00 96.94 186 ALA A N 1
ATOM 1472 C CA . ALA A 1 186 ? 12.313 -0.674 -26.717 1.00 96.94 186 ALA A CA 1
ATOM 1473 C C . ALA A 1 186 ? 12.401 -1.601 -25.496 1.00 96.94 186 ALA A C 1
ATOM 1475 O O . ALA A 1 186 ? 11.463 -1.650 -24.697 1.00 96.94 186 ALA A O 1
ATOM 1476 N N . ARG A 1 187 ? 13.536 -2.289 -25.312 1.00 98.19 187 ARG A N 1
ATOM 1477 C CA . ARG A 1 187 ? 13.779 -3.160 -24.157 1.00 98.19 187 ARG A CA 1
ATOM 1478 C C . ARG A 1 187 ? 13.754 -2.372 -22.850 1.00 98.19 187 ARG A C 1
ATOM 1480 O O . ARG A 1 187 ? 13.080 -2.795 -21.917 1.00 98.19 187 ARG A O 1
ATOM 1487 N N . LEU A 1 188 ? 14.445 -1.233 -22.791 1.00 97.94 188 LEU A N 1
ATOM 1488 C CA . LEU A 1 188 ? 14.488 -0.384 -21.599 1.00 97.94 188 LEU A CA 1
ATOM 1489 C C . LEU A 1 188 ? 13.103 0.168 -21.251 1.00 97.94 188 LEU A C 1
ATOM 1491 O O . LEU A 1 188 ? 12.711 0.104 -20.089 1.00 97.94 188 LEU A O 1
ATOM 1495 N N . ARG A 1 189 ? 12.329 0.637 -22.242 1.00 97.81 189 ARG A N 1
ATOM 1496 C CA . ARG A 1 189 ? 10.947 1.094 -22.008 1.00 97.81 189 ARG A CA 1
ATOM 1497 C C . ARG A 1 189 ? 10.052 -0.029 -21.487 1.00 97.81 189 ARG A C 1
ATOM 1499 O O . ARG A 1 189 ? 9.303 0.190 -20.541 1.00 97.81 189 ARG A O 1
ATOM 1506 N N . ALA A 1 190 ? 10.144 -1.226 -22.067 1.00 96.88 190 ALA A N 1
ATOM 1507 C CA . ALA A 1 190 ? 9.362 -2.375 -21.615 1.00 96.88 190 ALA A CA 1
ATOM 1508 C C . ALA A 1 190 ? 9.741 -2.812 -20.188 1.00 96.88 190 ALA A C 1
ATOM 1510 O O . ALA A 1 190 ? 8.862 -3.133 -19.389 1.00 96.88 190 ALA A O 1
ATOM 1511 N N . GLU A 1 191 ? 11.033 -2.802 -19.851 1.00 98.00 191 GLU A N 1
ATOM 1512 C CA . GLU A 1 191 ? 11.520 -3.121 -18.505 1.00 98.00 191 GLU A CA 1
ATOM 1513 C C . GLU A 1 191 ? 11.069 -2.076 -17.476 1.00 98.00 191 GLU A C 1
ATOM 1515 O O . GLU A 1 191 ? 10.594 -2.437 -16.398 1.00 98.00 191 GLU A O 1
ATOM 1520 N N . GLU A 1 192 ? 11.162 -0.788 -17.813 1.00 97.94 192 GLU A N 1
ATOM 1521 C CA . GLU A 1 192 ? 10.703 0.306 -16.957 1.00 97.94 192 GLU A CA 1
ATOM 1522 C C . GLU A 1 192 ? 9.189 0.239 -16.721 1.00 97.94 192 GLU A C 1
ATOM 1524 O O . GLU A 1 192 ? 8.745 0.323 -15.575 1.00 97.94 192 GLU A O 1
ATOM 1529 N N . GLU A 1 193 ? 8.395 0.006 -17.769 1.00 98.00 193 GLU A N 1
ATOM 1530 C CA . GLU A 1 193 ? 6.941 -0.142 -17.657 1.00 98.00 193 GLU A CA 1
ATOM 1531 C C . GLU A 1 193 ? 6.557 -1.366 -16.812 1.00 98.00 193 GLU A C 1
ATOM 1533 O O . GLU A 1 193 ? 5.691 -1.274 -15.938 1.00 98.00 193 GLU A O 1
ATOM 1538 N N . ALA A 1 194 ? 7.217 -2.509 -17.026 1.00 97.06 194 ALA A N 1
ATOM 1539 C CA . ALA A 1 194 ? 6.986 -3.715 -16.235 1.00 97.06 194 ALA A CA 1
ATOM 1540 C C . ALA A 1 194 ? 7.346 -3.498 -14.759 1.00 97.06 194 ALA A C 1
ATOM 1542 O O . ALA A 1 194 ? 6.595 -3.906 -13.869 1.00 97.06 194 ALA A O 1
ATOM 1543 N N . ARG A 1 195 ? 8.464 -2.816 -14.487 1.00 98.00 195 ARG A N 1
ATOM 1544 C CA . ARG A 1 195 ? 8.889 -2.481 -13.127 1.00 98.00 195 ARG A CA 1
ATOM 1545 C C . ARG A 1 195 ? 7.916 -1.517 -12.453 1.00 98.00 195 ARG A C 1
ATOM 1547 O O . ARG A 1 195 ? 7.566 -1.748 -11.298 1.00 98.00 195 ARG A O 1
ATOM 1554 N N . ALA A 1 196 ? 7.464 -0.479 -13.156 1.00 97.75 196 ALA A N 1
ATOM 1555 C CA . ALA A 1 196 ? 6.497 0.483 -12.635 1.00 97.75 196 ALA A CA 1
ATOM 1556 C C . ALA A 1 196 ? 5.167 -0.199 -12.279 1.00 97.75 196 ALA A C 1
ATOM 1558 O O . ALA A 1 196 ? 4.672 -0.024 -11.167 1.00 97.75 196 ALA A O 1
ATOM 1559 N N . LYS A 1 197 ? 4.644 -1.053 -13.172 1.00 97.88 197 LYS A N 1
ATOM 1560 C CA . LYS A 1 197 ? 3.431 -1.849 -12.921 1.00 97.88 197 LYS A CA 1
ATOM 1561 C C . LYS A 1 197 ? 3.586 -2.772 -11.714 1.00 97.88 197 LYS A C 1
ATOM 1563 O O . LYS A 1 197 ? 2.707 -2.807 -10.859 1.00 97.88 197 LYS A O 1
ATOM 1568 N N . ALA A 1 198 ? 4.707 -3.487 -11.614 1.00 96.81 198 ALA A N 1
ATOM 1569 C CA . ALA A 1 198 ? 4.966 -4.377 -10.485 1.00 96.81 198 ALA A CA 1
ATOM 1570 C C . ALA A 1 198 ? 5.089 -3.613 -9.154 1.00 96.81 198 ALA A C 1
ATOM 1572 O O . ALA A 1 198 ? 4.599 -4.082 -8.126 1.00 96.81 198 ALA A O 1
ATOM 1573 N N . GLU A 1 199 ? 5.722 -2.434 -9.156 1.00 97.88 199 GLU A N 1
ATOM 1574 C CA . GLU A 1 199 ? 5.829 -1.590 -7.963 1.00 97.88 199 GLU A CA 1
ATOM 1575 C C . GLU A 1 199 ? 4.464 -1.029 -7.540 1.00 97.88 199 GLU A C 1
ATOM 1577 O O . GLU A 1 199 ? 4.137 -1.053 -6.352 1.00 97.88 199 GLU A O 1
ATOM 1582 N N . GLU A 1 200 ? 3.649 -0.564 -8.488 1.00 98.00 200 GLU A N 1
ATOM 1583 C CA . GLU A 1 200 ? 2.289 -0.089 -8.22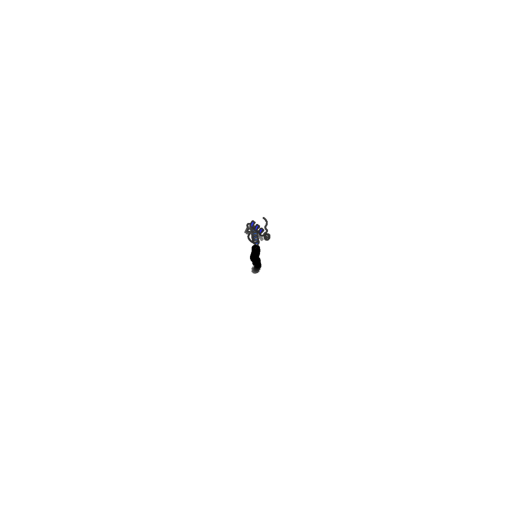3 1.00 98.00 200 GLU A CA 1
ATOM 1584 C C . GLU A 1 200 ? 1.403 -1.208 -7.659 1.00 98.00 200 GLU A C 1
ATOM 1586 O O . GLU A 1 200 ? 0.771 -1.032 -6.619 1.00 98.00 200 GLU A O 1
ATOM 1591 N N . GLU A 1 201 ? 1.422 -2.393 -8.274 1.00 98.00 201 GLU A N 1
ATOM 1592 C CA . GLU A 1 201 ? 0.666 -3.558 -7.808 1.00 98.00 201 GLU A CA 1
ATOM 1593 C C . GLU A 1 201 ? 1.105 -3.998 -6.401 1.00 98.00 201 GLU A C 1
ATOM 1595 O O . GLU A 1 201 ? 0.271 -4.319 -5.551 1.00 98.00 201 GLU A O 1
ATOM 1600 N N . ALA A 1 202 ? 2.411 -3.974 -6.114 1.00 97.12 202 ALA A N 1
ATOM 1601 C CA . ALA A 1 202 ? 2.930 -4.260 -4.780 1.00 97.12 202 ALA A CA 1
ATOM 1602 C C . ALA A 1 202 ? 2.476 -3.213 -3.748 1.00 97.12 202 ALA A C 1
ATOM 1604 O O . ALA A 1 202 ? 2.059 -3.584 -2.649 1.00 97.12 202 ALA A O 1
ATOM 1605 N N . ARG A 1 203 ? 2.510 -1.919 -4.096 1.00 98.06 203 ARG A N 1
ATOM 1606 C CA . ARG A 1 203 ? 2.026 -0.831 -3.229 1.00 98.06 203 ARG A CA 1
ATOM 1607 C C . ARG A 1 203 ? 0.534 -0.971 -2.934 1.00 98.06 203 ARG A C 1
ATOM 1609 O O . ARG A 1 203 ? 0.149 -0.868 -1.772 1.00 98.06 203 ARG A O 1
ATOM 1616 N N . LEU A 1 204 ? -0.282 -1.256 -3.949 1.00 98.06 204 LEU A N 1
ATOM 1617 C CA . LEU A 1 204 ? -1.723 -1.466 -3.789 1.00 98.06 204 LEU A CA 1
ATOM 1618 C C . LEU A 1 204 ? -2.024 -2.659 -2.877 1.00 98.06 204 LEU A C 1
ATOM 1620 O O . LEU A 1 204 ? -2.843 -2.529 -1.973 1.00 98.06 204 LEU A O 1
ATOM 1624 N N . ARG A 1 205 ? -1.315 -3.785 -3.035 1.00 97.50 205 ARG A N 1
ATOM 1625 C CA . ARG A 1 205 ? -1.464 -4.950 -2.142 1.00 97.50 205 ARG A CA 1
ATOM 1626 C C . ARG A 1 205 ? -1.115 -4.636 -0.689 1.00 97.50 205 ARG A C 1
ATOM 1628 O O . ARG A 1 205 ? -1.801 -5.101 0.219 1.00 97.50 205 ARG A O 1
ATOM 1635 N N . VAL A 1 206 ? -0.040 -3.880 -0.457 1.00 97.81 206 VAL A N 1
ATOM 1636 C CA . VAL A 1 206 ? 0.359 -3.470 0.900 1.00 97.81 206 VAL A CA 1
ATOM 1637 C C . VAL A 1 206 ? -0.693 -2.549 1.513 1.00 97.81 206 VAL A C 1
ATOM 1639 O O . VAL A 1 206 ? -1.053 -2.733 2.674 1.00 97.81 206 VAL A O 1
ATOM 1642 N N . GLU A 1 207 ? -1.213 -1.594 0.742 1.00 98.00 207 GLU A N 1
ATOM 1643 C CA . GLU A 1 207 ? -2.252 -0.679 1.213 1.00 98.00 207 GLU A CA 1
ATOM 1644 C C . GLU A 1 207 ? -3.569 -1.408 1.504 1.00 98.00 207 GLU A C 1
ATOM 1646 O O . GLU A 1 207 ? -4.160 -1.200 2.560 1.00 98.00 207 GLU A O 1
ATOM 1651 N N . GLU A 1 208 ? -3.992 -2.330 0.637 1.00 98.12 208 GLU A N 1
ATOM 1652 C CA . GLU A 1 208 ? -5.174 -3.168 0.861 1.00 98.12 208 GLU A CA 1
ATOM 1653 C C . GLU A 1 208 ? -5.032 -4.012 2.138 1.00 98.12 208 GLU A C 1
ATOM 1655 O O . GLU A 1 208 ? -5.941 -4.052 2.971 1.00 98.12 208 GLU A O 1
ATOM 1660 N N . ALA A 1 209 ? -3.869 -4.639 2.343 1.00 97.00 209 ALA A N 1
ATOM 1661 C CA . ALA A 1 209 ? -3.589 -5.401 3.557 1.00 97.00 209 ALA A CA 1
ATOM 1662 C C . ALA A 1 209 ? -3.609 -4.516 4.815 1.00 97.00 209 ALA A C 1
ATOM 1664 O O . ALA A 1 209 ? -4.129 -4.936 5.851 1.00 97.00 209 ALA A O 1
ATOM 1665 N N . ARG A 1 210 ? -3.080 -3.287 4.724 1.00 98.19 210 ARG A N 1
ATOM 1666 C CA . ARG A 1 210 ? -3.092 -2.303 5.814 1.00 98.19 210 ARG A CA 1
ATOM 1667 C C . ARG A 1 210 ? -4.515 -1.892 6.178 1.00 98.19 210 ARG A C 1
ATOM 1669 O O . ARG A 1 210 ? -4.873 -1.975 7.349 1.00 98.19 210 ARG A O 1
ATOM 1676 N N . VAL A 1 211 ? -5.324 -1.512 5.188 1.00 98.25 211 VAL A N 1
ATOM 1677 C CA . VAL A 1 211 ? -6.727 -1.112 5.384 1.00 98.25 211 VAL A CA 1
ATOM 1678 C C . VAL A 1 211 ? -7.527 -2.250 6.010 1.00 98.25 211 VAL A C 1
ATOM 1680 O O . VAL A 1 211 ? -8.237 -2.032 6.990 1.00 98.25 211 VAL A O 1
ATOM 1683 N N . LYS A 1 212 ? -7.363 -3.480 5.510 1.00 97.94 212 LYS A N 1
ATOM 1684 C CA . LYS A 1 212 ? -8.050 -4.653 6.059 1.00 97.94 212 LYS A CA 1
ATOM 1685 C C . LYS A 1 212 ? -7.665 -4.924 7.516 1.00 97.94 212 LYS A C 1
ATOM 1687 O O . LYS A 1 212 ? -8.539 -5.191 8.336 1.00 97.94 212 LYS A O 1
ATOM 1692 N N . ALA A 1 213 ? -6.375 -4.843 7.845 1.00 97.19 213 ALA A N 1
ATOM 1693 C CA . ALA A 1 213 ? -5.900 -5.042 9.213 1.00 97.19 213 ALA A CA 1
ATOM 1694 C C . ALA A 1 213 ? -6.403 -3.945 10.167 1.00 97.19 213 ALA A C 1
ATOM 1696 O O . ALA A 1 213 ? -6.773 -4.239 11.304 1.00 97.19 213 ALA A O 1
ATOM 1697 N N . GLU A 1 214 ? -6.441 -2.691 9.711 1.00 98.12 214 GLU A N 1
ATOM 1698 C CA . GLU A 1 214 ? -6.955 -1.563 10.490 1.00 98.12 214 GLU A CA 1
ATOM 1699 C C . GLU A 1 214 ? -8.465 -1.681 10.736 1.00 98.12 214 GLU A C 1
ATOM 1701 O O . GLU A 1 214 ? -8.922 -1.496 11.865 1.00 98.12 214 GLU A O 1
ATOM 1706 N N . GLU A 1 215 ? -9.240 -2.051 9.715 1.00 98.19 215 GLU A N 1
ATOM 1707 C CA . GLU A 1 215 ? -10.680 -2.274 9.849 1.00 98.19 215 GLU A CA 1
ATOM 1708 C C . GLU A 1 215 ? -10.989 -3.439 10.796 1.00 98.19 215 GLU A C 1
ATOM 1710 O O . GLU A 1 215 ? -11.832 -3.302 11.685 1.00 98.19 215 GLU A O 1
ATOM 1715 N N . GLU A 1 216 ? -10.272 -4.557 10.670 1.00 98.19 216 GLU A N 1
ATOM 1716 C CA . GLU A 1 216 ? -10.431 -5.707 11.562 1.00 98.19 216 GLU A CA 1
ATOM 1717 C C . GLU A 1 216 ? -10.085 -5.352 13.017 1.00 98.19 216 GLU A C 1
ATOM 1719 O O . GLU A 1 216 ? -10.820 -5.716 13.938 1.00 98.19 216 GLU A O 1
ATOM 1724 N N . ALA A 1 217 ? -9.005 -4.597 13.242 1.00 97.50 217 ALA A N 1
ATOM 1725 C CA . ALA A 1 217 ? -8.641 -4.120 14.573 1.00 97.50 217 ALA A CA 1
ATOM 1726 C C . ALA A 1 217 ? -9.700 -3.170 15.153 1.00 97.50 217 ALA A C 1
ATOM 1728 O O . ALA A 1 217 ? -10.057 -3.297 16.327 1.00 97.50 217 ALA A O 1
ATOM 1729 N N . ARG A 1 218 ? -10.239 -2.253 14.337 1.00 98.31 218 ARG A N 1
ATOM 1730 C CA . ARG A 1 218 ? -11.301 -1.324 14.749 1.00 98.31 218 ARG A CA 1
ATOM 1731 C C . ARG A 1 218 ? -12.568 -2.072 15.155 1.00 98.31 218 ARG A C 1
ATOM 1733 O O . ARG A 1 218 ? -13.097 -1.805 16.229 1.00 98.31 218 ARG A O 1
ATOM 1740 N N . LEU A 1 219 ? -13.026 -3.017 14.332 1.00 98.19 219 LEU A N 1
ATOM 1741 C CA . LEU A 1 219 ? -14.233 -3.804 14.605 1.00 98.19 219 LEU A CA 1
ATOM 1742 C C . LEU A 1 219 ? -14.088 -4.646 15.875 1.00 98.19 219 LEU A C 1
ATOM 1744 O O . LEU A 1 219 ? -14.998 -4.660 16.698 1.00 98.19 219 LEU A O 1
ATOM 1748 N N . ARG A 1 220 ? -12.929 -5.287 16.080 1.00 98.06 220 ARG A N 1
ATOM 1749 C CA . ARG A 1 220 ? -12.656 -6.042 17.313 1.00 98.06 220 ARG A CA 1
ATOM 1750 C C . ARG A 1 220 ? -12.681 -5.147 18.551 1.00 98.06 220 ARG A C 1
ATOM 1752 O O . ARG A 1 220 ? -13.277 -5.523 19.555 1.00 98.06 220 ARG A O 1
ATOM 1759 N N . ALA A 1 221 ? -12.063 -3.967 18.484 1.00 97.50 221 ALA A N 1
ATOM 1760 C CA . ALA A 1 221 ? -12.058 -3.024 19.599 1.00 97.50 221 ALA A CA 1
ATOM 1761 C C . ALA A 1 221 ? -13.466 -2.488 19.913 1.00 97.50 221 ALA A C 1
ATOM 1763 O O . ALA A 1 221 ? -13.830 -2.350 21.080 1.00 97.50 221 ALA A O 1
ATOM 1764 N N . GLU A 1 222 ? -14.268 -2.208 18.883 1.00 98.19 222 GLU A N 1
ATOM 1765 C CA . GLU A 1 222 ? -15.657 -1.767 19.033 1.00 98.19 222 GLU A CA 1
ATOM 1766 C C . GLU A 1 222 ? -16.541 -2.866 19.640 1.00 98.19 222 GLU A C 1
ATOM 1768 O O . GLU A 1 222 ? -17.308 -2.601 20.568 1.00 98.19 222 GLU A O 1
ATOM 1773 N N . GLU A 1 223 ? -16.400 -4.109 19.176 1.00 98.25 223 GLU A N 1
ATOM 1774 C CA . GLU A 1 223 ? -17.122 -5.257 19.726 1.00 98.25 223 GLU A CA 1
ATOM 1775 C C . GLU A 1 223 ? -16.743 -5.513 21.189 1.00 98.25 223 GLU A C 1
ATOM 1777 O O . GLU A 1 223 ? -17.628 -5.648 22.036 1.00 98.25 223 GLU A O 1
ATOM 1782 N N . GLU A 1 224 ? -15.449 -5.499 21.518 1.00 98.19 224 GLU A N 1
ATOM 1783 C CA . GLU A 1 224 ? -14.974 -5.669 22.893 1.00 98.19 224 GLU A CA 1
ATOM 1784 C C . GLU A 1 224 ? -15.493 -4.554 23.815 1.00 98.19 224 GLU A C 1
ATOM 1786 O O . GLU A 1 224 ? -15.945 -4.822 24.932 1.00 98.19 224 GLU A O 1
ATOM 1791 N N . ALA A 1 225 ? -15.489 -3.302 23.347 1.00 97.56 225 ALA A N 1
ATOM 1792 C CA . ALA A 1 225 ? -16.053 -2.182 24.092 1.00 97.56 225 ALA A CA 1
ATOM 1793 C C . ALA A 1 225 ? -17.564 -2.347 24.317 1.00 97.56 225 ALA A C 1
ATOM 1795 O O . ALA A 1 225 ? -18.046 -2.096 25.426 1.00 97.56 225 ALA A O 1
ATOM 1796 N N . ARG A 1 226 ? -18.308 -2.811 23.303 1.00 98.19 226 ARG A N 1
ATOM 1797 C CA . ARG A 1 226 ? -19.751 -3.067 23.408 1.00 98.19 226 ARG A CA 1
ATOM 1798 C C . ARG A 1 226 ? -20.054 -4.168 24.422 1.00 98.19 226 ARG A C 1
ATOM 1800 O O . ARG A 1 226 ? -20.916 -3.966 25.272 1.00 98.19 226 ARG A O 1
ATOM 1807 N N . VAL A 1 227 ? -19.331 -5.289 24.367 1.00 98.31 227 VAL A N 1
ATOM 1808 C CA . VAL A 1 227 ? -19.497 -6.408 25.312 1.00 98.31 227 VAL A CA 1
ATOM 1809 C C . VAL A 1 227 ? -19.218 -5.949 26.741 1.00 98.31 227 VAL A C 1
ATOM 1811 O O . VAL A 1 227 ? -20.042 -6.168 27.624 1.00 98.31 227 VAL A O 1
ATOM 1814 N N . ARG A 1 228 ? -18.116 -5.225 26.977 1.00 97.94 228 ARG A N 1
ATOM 1815 C CA . ARG A 1 228 ? -17.798 -4.693 28.314 1.00 97.94 228 ARG A CA 1
ATOM 1816 C C . ARG A 1 228 ? -18.859 -3.719 28.829 1.00 97.94 228 ARG A C 1
ATOM 1818 O O . ARG A 1 228 ? -19.182 -3.742 30.015 1.00 97.94 228 ARG A O 1
ATOM 1825 N N . ALA A 1 229 ? -19.393 -2.858 27.962 1.00 97.50 229 ALA A N 1
ATOM 1826 C CA . ALA A 1 229 ? -20.459 -1.932 28.332 1.00 97.50 229 ALA A CA 1
ATOM 1827 C C . ALA A 1 229 ? -21.762 -2.670 28.683 1.00 97.50 229 ALA A C 1
ATOM 1829 O O . ALA A 1 229 ? -22.433 -2.308 29.650 1.00 97.50 229 ALA A O 1
ATOM 1830 N N . GLU A 1 230 ? -22.104 -3.720 27.934 1.00 98.00 230 GLU A N 1
ATOM 1831 C CA . GLU A 1 230 ? -23.270 -4.557 28.210 1.00 98.00 230 GLU A CA 1
ATOM 1832 C C . GLU A 1 230 ? -23.114 -5.337 29.522 1.00 98.00 230 GLU A C 1
ATOM 1834 O O . GLU A 1 230 ? -24.017 -5.294 30.357 1.00 98.00 230 GLU A O 1
ATOM 1839 N N . GLU A 1 231 ? -21.957 -5.956 29.764 1.00 98.19 231 GLU A N 1
ATOM 1840 C CA . GLU A 1 231 ? -21.654 -6.627 31.035 1.00 98.19 231 GLU A CA 1
ATOM 1841 C C . GLU A 1 231 ? -21.729 -5.661 32.224 1.00 98.19 231 GLU A C 1
ATOM 1843 O O . GLU A 1 231 ? -22.310 -5.987 33.259 1.00 98.19 231 GLU A O 1
ATOM 1848 N N . ALA A 1 232 ? -21.175 -4.451 32.087 1.00 97.62 232 ALA A N 1
ATOM 1849 C CA . ALA A 1 232 ? -21.248 -3.432 33.131 1.00 97.62 232 ALA A CA 1
ATOM 1850 C C . ALA A 1 232 ? -22.699 -3.010 33.411 1.00 97.62 232 ALA A C 1
ATOM 1852 O O . ALA A 1 232 ? -23.086 -2.870 34.572 1.00 97.62 232 ALA A O 1
ATOM 1853 N N . ARG A 1 233 ? -23.516 -2.854 32.361 1.00 98.25 233 ARG A N 1
ATOM 1854 C CA . ARG A 1 233 ? -24.944 -2.546 32.494 1.00 98.25 233 ARG A CA 1
ATOM 1855 C C . ARG A 1 233 ? -25.699 -3.673 33.199 1.00 98.25 233 ARG A C 1
ATOM 1857 O O . ARG A 1 233 ? -26.464 -3.383 34.112 1.00 98.25 233 ARG A O 1
ATOM 1864 N N . GLN A 1 234 ? -25.474 -4.928 32.810 1.00 98.00 234 GLN A N 1
ATOM 1865 C CA . GLN A 1 234 ? -26.125 -6.086 33.430 1.00 98.00 234 GLN A CA 1
ATOM 1866 C C . GLN A 1 234 ? -25.765 -6.209 34.914 1.00 98.00 234 GLN A C 1
ATOM 1868 O O . GLN A 1 234 ? -26.656 -6.401 35.736 1.00 98.00 234 GLN A O 1
ATOM 1873 N N . ARG A 1 235 ? -24.489 -6.015 35.273 1.00 97.88 235 ARG A N 1
ATOM 1874 C CA . ARG A 1 235 ? -24.052 -6.012 36.679 1.00 97.88 235 ARG A CA 1
ATOM 1875 C C . ARG A 1 235 ? -24.725 -4.907 37.487 1.00 97.88 235 ARG A C 1
ATOM 1877 O O . ARG A 1 235 ? -25.211 -5.174 38.579 1.00 97.88 235 ARG A O 1
ATOM 1884 N N . ALA A 1 236 ? -24.786 -3.689 36.948 1.00 97.19 236 ALA A N 1
ATOM 1885 C CA . ALA A 1 236 ? -25.446 -2.572 37.622 1.00 97.19 236 ALA A CA 1
ATOM 1886 C C . ALA A 1 236 ? -26.957 -2.812 37.799 1.00 97.19 236 ALA A C 1
ATOM 1888 O O . ALA A 1 236 ? -27.520 -2.475 38.838 1.00 97.19 236 ALA A O 1
ATOM 1889 N N . GLU A 1 237 ? -27.614 -3.407 36.800 1.00 97.94 237 GLU A N 1
ATOM 1890 C CA . GLU A 1 237 ? -29.036 -3.759 36.862 1.00 97.94 237 GLU A CA 1
ATOM 1891 C C . GLU A 1 237 ? -29.306 -4.872 37.887 1.00 97.94 237 GLU A C 1
ATOM 1893 O O . GLU A 1 237 ? -30.249 -4.770 38.673 1.00 97.94 237 GLU A O 1
ATOM 1898 N N . GLU A 1 238 ? -28.458 -5.901 37.935 1.00 97.94 238 GLU A N 1
ATOM 1899 C CA . GLU A 1 238 ? -28.557 -6.978 38.921 1.00 97.94 238 GLU A CA 1
ATOM 1900 C C . GLU A 1 238 ? -28.309 -6.472 40.347 1.00 97.94 238 GLU A C 1
ATOM 1902 O O . GLU A 1 238 ? -29.101 -6.771 41.240 1.00 97.94 238 GLU A O 1
ATOM 1907 N N . GLU A 1 239 ? -27.274 -5.654 40.559 1.00 97.94 239 GLU A N 1
ATOM 1908 C CA . GLU A 1 239 ? -26.977 -5.045 41.860 1.00 97.94 239 GLU A CA 1
ATOM 1909 C C . GLU A 1 239 ? -28.142 -4.170 42.344 1.00 97.94 239 GLU A C 1
ATOM 1911 O O . GLU A 1 239 ? -28.584 -4.293 43.489 1.00 97.94 239 GLU A O 1
ATOM 1916 N N . ALA A 1 240 ? -28.701 -3.337 41.459 1.00 96.88 240 ALA A N 1
ATOM 1917 C CA . ALA A 1 240 ? -29.866 -2.519 41.775 1.00 96.88 240 ALA A CA 1
ATOM 1918 C C . ALA A 1 240 ? -31.095 -3.373 42.124 1.00 96.88 240 ALA A C 1
ATOM 1920 O O . ALA A 1 240 ? -31.808 -3.055 43.079 1.00 96.88 240 ALA A O 1
ATOM 1921 N N . ARG A 1 241 ? -31.334 -4.470 41.390 1.00 98.06 241 ARG A N 1
ATOM 1922 C CA . ARG A 1 241 ? -32.445 -5.393 41.662 1.00 98.06 241 ARG A CA 1
ATOM 1923 C C . ARG A 1 241 ? -32.288 -6.073 43.020 1.00 98.06 241 ARG A C 1
ATOM 1925 O O . ARG A 1 241 ? -33.237 -6.065 43.795 1.00 98.06 241 ARG A O 1
ATOM 1932 N N . VAL A 1 242 ? -31.109 -6.627 43.311 1.00 98.00 242 VAL A N 1
ATOM 1933 C CA . VAL A 1 242 ? -30.827 -7.312 44.585 1.00 98.00 242 VAL A CA 1
ATOM 1934 C C . VAL A 1 242 ? -31.000 -6.352 45.756 1.00 98.00 242 VAL A C 1
ATOM 1936 O O . VAL A 1 242 ? -31.674 -6.693 46.725 1.00 98.00 242 VAL A O 1
ATOM 1939 N N . LYS A 1 243 ? -30.466 -5.131 45.646 1.00 97.69 243 LYS A N 1
ATOM 1940 C CA . LYS A 1 243 ? -30.611 -4.117 46.692 1.00 97.69 243 LYS A CA 1
ATOM 1941 C C . LYS A 1 243 ? -32.074 -3.735 46.926 1.00 97.69 243 LYS A C 1
ATOM 1943 O O . LYS A 1 243 ? -32.512 -3.680 48.070 1.00 97.69 243 LYS A O 1
ATOM 1948 N N . ALA A 1 244 ? -32.838 -3.503 45.857 1.00 96.69 244 ALA A N 1
ATOM 1949 C CA . ALA A 1 244 ? -34.256 -3.170 45.970 1.00 96.69 244 ALA A CA 1
ATOM 1950 C C . ALA A 1 244 ? -35.079 -4.320 46.580 1.00 96.69 244 ALA A C 1
ATOM 1952 O O . ALA A 1 244 ? -35.971 -4.077 47.392 1.00 96.69 244 ALA A O 1
ATOM 1953 N N . GLU A 1 245 ? -34.777 -5.568 46.213 1.00 97.69 245 GLU A N 1
ATOM 1954 C CA . GLU A 1 245 ? -35.435 -6.756 46.762 1.00 97.69 245 GLU A CA 1
ATOM 1955 C C . GLU A 1 245 ? -35.095 -6.964 48.245 1.00 97.69 245 GLU A C 1
ATOM 1957 O O . GLU A 1 245 ? -35.986 -7.244 49.047 1.00 97.69 245 GLU A O 1
ATOM 1962 N N . GLU A 1 246 ? -33.833 -6.767 48.636 1.00 97.62 246 GLU A N 1
ATOM 1963 C CA . GLU A 1 246 ? -33.406 -6.844 50.034 1.00 97.62 246 GLU A CA 1
ATOM 1964 C C . GLU A 1 246 ? -34.056 -5.749 50.887 1.00 97.62 246 GLU A C 1
ATOM 1966 O O . GLU A 1 246 ? -34.626 -6.057 51.935 1.00 97.62 246 GLU A O 1
ATOM 1971 N N . GLU A 1 247 ? -34.044 -4.492 50.427 1.00 97.44 247 GLU A N 1
ATOM 1972 C CA . GLU A 1 247 ? -34.707 -3.377 51.116 1.00 97.44 247 GLU A CA 1
ATOM 1973 C C . GLU A 1 247 ? -36.214 -3.633 51.279 1.00 97.44 247 GLU A C 1
ATOM 1975 O O . GLU A 1 247 ? -36.769 -3.427 52.363 1.00 97.44 247 GLU A O 1
ATOM 1980 N N . ALA A 1 248 ? -36.881 -4.139 50.235 1.00 96.56 248 ALA A N 1
ATOM 1981 C CA . ALA A 1 248 ? -38.295 -4.497 50.298 1.00 96.56 248 ALA A CA 1
ATOM 1982 C C . ALA A 1 248 ? -38.559 -5.645 51.286 1.00 96.56 248 ALA A C 1
ATOM 1984 O O . ALA A 1 248 ? -39.513 -5.570 52.065 1.00 96.56 248 ALA A O 1
ATOM 1985 N N . ARG A 1 249 ? -37.710 -6.682 51.295 1.00 97.69 249 ARG A N 1
ATOM 1986 C CA . ARG A 1 249 ? -37.829 -7.821 52.216 1.00 97.69 249 ARG A CA 1
ATOM 1987 C C . ARG A 1 249 ? -37.646 -7.391 53.668 1.00 97.69 249 ARG A C 1
ATOM 1989 O O . ARG A 1 249 ? -38.481 -7.739 54.494 1.00 97.69 249 ARG A O 1
ATOM 1996 N N . VAL A 1 250 ? -36.597 -6.621 53.971 1.00 97.75 250 VAL A N 1
ATOM 1997 C CA . VAL A 1 250 ? -36.318 -6.129 55.333 1.00 97.75 250 VAL A CA 1
ATOM 1998 C C . VAL A 1 250 ? -37.477 -5.279 55.840 1.00 97.75 250 VAL A C 1
ATOM 2000 O O . VAL A 1 250 ? -37.945 -5.488 56.957 1.00 97.75 250 VAL A O 1
ATOM 2003 N N . LYS A 1 251 ? -37.996 -4.371 55.005 1.00 97.31 251 LYS A N 1
ATOM 2004 C CA . LYS A 1 251 ? -39.140 -3.532 55.373 1.00 97.31 251 LYS A CA 1
ATOM 2005 C C . LYS A 1 251 ? -40.403 -4.357 55.632 1.00 97.31 251 LYS A C 1
ATOM 2007 O O . LYS A 1 251 ? -41.104 -4.100 56.606 1.00 97.31 251 LYS A O 1
ATOM 2012 N N . ALA A 1 252 ? -40.689 -5.345 54.783 1.00 96.25 252 ALA A N 1
ATOM 2013 C CA . ALA A 1 252 ? -41.843 -6.225 54.959 1.00 96.25 252 ALA A CA 1
ATOM 2014 C C . ALA A 1 252 ? -41.724 -7.092 56.225 1.00 96.25 252 ALA A C 1
ATOM 2016 O O . ALA A 1 252 ? -42.710 -7.276 56.935 1.00 96.25 252 ALA A O 1
ATOM 2017 N N . GLU A 1 253 ? -40.527 -7.600 56.528 1.00 97.12 253 GLU A N 1
ATOM 2018 C CA . GLU A 1 253 ? -40.259 -8.394 57.731 1.00 97.12 253 GLU A CA 1
ATOM 2019 C C . GLU A 1 253 ? -40.361 -7.549 59.009 1.00 97.12 253 GLU A C 1
ATOM 2021 O O . GLU A 1 253 ? -40.981 -7.980 59.982 1.00 97.12 253 GLU A O 1
ATOM 2026 N N . GLU A 1 254 ? -39.825 -6.325 59.004 1.00 97.25 254 GLU A N 1
ATOM 2027 C CA . GLU A 1 254 ? -39.954 -5.389 60.123 1.00 97.25 254 GLU A CA 1
ATOM 2028 C C . GLU A 1 254 ? -41.417 -4.996 60.366 1.00 97.25 254 GLU A C 1
ATOM 2030 O O . GLU A 1 254 ? -41.884 -5.048 61.504 1.00 97.25 254 GLU A O 1
ATOM 2035 N N . GLU A 1 255 ? -42.164 -4.669 59.308 1.00 97.06 255 GLU A N 1
ATOM 2036 C CA . GLU A 1 255 ? -43.587 -4.336 59.410 1.00 97.06 255 GLU A CA 1
ATOM 2037 C C . GLU A 1 255 ? -44.412 -5.525 59.929 1.00 97.06 255 GLU A C 1
ATOM 2039 O O . GLU A 1 255 ? -45.273 -5.351 60.795 1.00 97.06 255 GLU A O 1
ATOM 2044 N N . ALA A 1 256 ? -44.125 -6.745 59.462 1.00 96.19 256 ALA A N 1
ATOM 2045 C CA . ALA A 1 256 ? -44.770 -7.957 59.962 1.00 96.19 256 ALA A CA 1
ATOM 2046 C C . ALA A 1 256 ? -44.437 -8.221 61.441 1.00 96.19 256 ALA A C 1
ATOM 2048 O O . ALA A 1 256 ? -45.338 -8.547 62.217 1.00 96.19 256 ALA A O 1
ATOM 2049 N N . ARG A 1 257 ? -43.173 -8.038 61.852 1.00 97.44 257 ARG A N 1
ATOM 2050 C CA . ARG A 1 257 ? -42.742 -8.201 63.249 1.00 97.44 257 ARG A CA 1
ATOM 2051 C C . ARG A 1 257 ? -43.425 -7.192 64.167 1.00 97.44 257 ARG A C 1
ATOM 2053 O O . ARG A 1 257 ? -43.944 -7.593 65.203 1.00 97.44 257 ARG A O 1
ATOM 2060 N N . LEU A 1 258 ? -43.448 -5.913 63.787 1.00 96.94 258 LEU A N 1
ATOM 2061 C CA . LEU A 1 258 ? -44.081 -4.851 64.575 1.00 96.94 258 LEU A CA 1
ATOM 2062 C C . LEU A 1 258 ? -45.585 -5.087 64.733 1.00 96.94 258 LEU A C 1
ATOM 2064 O O . LEU A 1 258 ? -46.097 -4.959 65.841 1.00 96.94 258 LEU A O 1
ATOM 2068 N N . ARG A 1 259 ? -46.281 -5.499 63.663 1.00 96.62 259 ARG A N 1
ATOM 2069 C CA . ARG A 1 259 ? -47.705 -5.861 63.745 1.00 96.62 259 ARG A CA 1
ATOM 2070 C C . ARG A 1 259 ? -47.944 -7.044 64.679 1.00 96.62 259 ARG A C 1
ATOM 2072 O O . ARG A 1 259 ? -48.850 -6.980 65.499 1.00 96.62 259 ARG A O 1
ATOM 2079 N N . ALA A 1 260 ? -47.131 -8.097 64.582 1.00 95.69 260 ALA A N 1
ATOM 2080 C CA . ALA A 1 260 ? -47.258 -9.264 65.454 1.00 95.69 260 ALA A CA 1
ATOM 2081 C C . ALA A 1 260 ? -46.970 -8.924 66.930 1.00 95.69 260 ALA A C 1
ATOM 2083 O O . ALA A 1 260 ? -47.658 -9.418 67.821 1.00 95.69 260 ALA A O 1
ATOM 2084 N N . GLU A 1 261 ? -45.976 -8.072 67.196 1.00 96.44 261 GLU A N 1
ATOM 2085 C CA . GLU A 1 261 ? -45.644 -7.600 68.545 1.00 96.44 261 GLU A CA 1
ATOM 2086 C C . GLU A 1 261 ? -46.749 -6.704 69.123 1.00 96.44 261 GLU A C 1
ATOM 2088 O O . GLU A 1 261 ? -47.135 -6.877 70.279 1.00 96.44 261 GLU A O 1
ATOM 2093 N N . GLU A 1 262 ? -47.304 -5.790 68.322 1.00 96.56 262 GLU A N 1
ATOM 2094 C CA . GLU A 1 262 ? -48.427 -4.939 68.725 1.00 96.56 262 GLU A CA 1
ATOM 2095 C C . GLU A 1 262 ? -49.688 -5.766 69.001 1.00 96.56 262 GLU A C 1
ATOM 2097 O O . GLU A 1 262 ? -50.305 -5.593 70.052 1.00 96.56 262 GLU A O 1
ATOM 2102 N N . GLU A 1 263 ? -50.035 -6.712 68.123 1.00 96.06 263 GLU A N 1
ATOM 2103 C CA . GLU A 1 263 ? -51.178 -7.611 68.314 1.00 96.06 263 GLU A CA 1
ATOM 2104 C C . GLU A 1 263 ? -51.016 -8.457 69.588 1.00 96.06 263 GLU A C 1
ATOM 2106 O O . GLU A 1 263 ? -51.946 -8.559 70.393 1.00 96.06 263 GLU A O 1
ATOM 2111 N N . ALA A 1 264 ? -49.818 -9.001 69.832 1.00 94.94 264 ALA A N 1
ATOM 2112 C CA . ALA A 1 264 ? -49.519 -9.745 71.053 1.00 94.94 264 ALA A CA 1
ATOM 2113 C C . ALA A 1 264 ? -49.591 -8.864 72.313 1.00 94.94 264 ALA A C 1
ATOM 2115 O O . ALA A 1 264 ? -50.128 -9.305 73.334 1.00 94.94 264 ALA A O 1
ATOM 2116 N N . ARG A 1 265 ? -49.090 -7.621 72.254 1.00 96.44 265 ARG A N 1
ATOM 2117 C CA . ARG A 1 265 ? -49.157 -6.672 73.376 1.00 96.44 265 ARG A CA 1
ATOM 2118 C C . ARG A 1 265 ? -50.599 -6.297 73.694 1.00 96.44 265 ARG A C 1
ATOM 2120 O O . ARG A 1 265 ? -50.986 -6.393 74.853 1.00 96.44 265 ARG A O 1
ATOM 2127 N N . VAL A 1 266 ? -51.391 -5.921 72.686 1.00 96.44 266 VAL A N 1
ATOM 2128 C CA . VAL A 1 266 ? -52.808 -5.558 72.853 1.00 96.44 266 VAL A CA 1
ATOM 2129 C C . VAL A 1 266 ? -53.587 -6.719 73.458 1.00 96.44 266 VAL A C 1
ATOM 2131 O O . VAL A 1 266 ? -54.308 -6.521 74.432 1.00 96.44 266 VAL A O 1
ATOM 2134 N N . LYS A 1 267 ? -53.388 -7.941 72.949 1.00 96.00 267 LYS A N 1
ATOM 2135 C CA . LYS A 1 267 ? -54.052 -9.131 73.488 1.00 96.00 267 LYS A CA 1
ATOM 2136 C C . LYS A 1 267 ? -53.675 -9.396 74.949 1.00 96.00 267 LYS A C 1
ATOM 2138 O O . LYS A 1 267 ? -54.552 -9.662 75.763 1.00 96.00 267 LYS A O 1
ATOM 2143 N N . SER A 1 268 ? -52.390 -9.289 75.291 1.00 93.69 268 SER A N 1
ATOM 2144 C CA . SER A 1 268 ? -51.903 -9.465 76.666 1.00 93.69 268 SER A CA 1
ATOM 2145 C C . SER A 1 268 ? -52.434 -8.383 77.618 1.00 93.69 268 SER A C 1
ATOM 2147 O O . SER A 1 268 ? -52.879 -8.691 78.723 1.00 93.69 268 SER A O 1
ATOM 2149 N N . GLU A 1 269 ? -52.444 -7.116 77.191 1.00 95.00 269 GLU A N 1
ATOM 2150 C CA . GLU A 1 269 ? -52.999 -5.998 77.966 1.00 95.00 269 GLU A CA 1
ATOM 2151 C C . GLU A 1 269 ? -54.514 -6.140 78.171 1.00 95.00 269 GLU A C 1
ATOM 2153 O O . GLU A 1 269 ? -55.013 -5.869 79.266 1.00 95.00 269 GLU A O 1
ATOM 2158 N N . GLU A 1 270 ? -55.251 -6.595 77.154 1.00 95.31 270 GLU A N 1
ATOM 2159 C CA . GLU A 1 270 ? -56.689 -6.850 77.246 1.00 95.31 270 GLU A CA 1
ATOM 2160 C C . GLU A 1 270 ? -56.999 -8.030 78.177 1.00 95.31 270 GLU A C 1
ATOM 2162 O O . GLU A 1 270 ? -57.842 -7.892 79.065 1.00 95.31 270 GLU A O 1
ATOM 2167 N N . GLU A 1 271 ? -56.275 -9.150 78.056 1.00 95.25 271 GLU A N 1
ATOM 2168 C CA . GLU A 1 271 ? -56.388 -10.292 78.974 1.00 95.25 271 GLU A CA 1
ATOM 2169 C C . GLU A 1 271 ? -56.079 -9.880 80.424 1.00 95.25 271 GLU A C 1
ATOM 2171 O O . GLU A 1 271 ? -56.864 -10.170 81.330 1.00 95.25 271 GLU A O 1
ATOM 2176 N N . ALA A 1 272 ? -54.992 -9.136 80.658 1.00 93.75 272 ALA A N 1
ATOM 2177 C CA . ALA A 1 272 ? -54.630 -8.647 81.989 1.00 93.75 272 ALA A CA 1
ATOM 2178 C C . ALA A 1 272 ? -55.681 -7.683 82.564 1.00 93.75 272 ALA A C 1
ATOM 2180 O O . ALA A 1 272 ? -56.016 -7.765 83.749 1.00 93.75 272 ALA A O 1
ATOM 2181 N N . ARG A 1 273 ? -56.234 -6.787 81.735 1.00 95.38 273 ARG A N 1
ATOM 2182 C CA . ARG A 1 273 ? -57.304 -5.871 82.146 1.00 95.38 273 ARG A CA 1
ATOM 2183 C C . ARG A 1 273 ? -58.578 -6.632 82.514 1.00 95.38 273 ARG A C 1
ATOM 2185 O O . ARG A 1 273 ? -59.181 -6.298 83.531 1.00 95.38 273 ARG A O 1
ATOM 2192 N N . LEU A 1 274 ? -58.979 -7.633 81.728 1.00 95.38 274 LEU A N 1
ATOM 2193 C CA . LEU A 1 274 ? -60.160 -8.455 82.012 1.00 95.38 274 LEU A CA 1
ATOM 2194 C C . LEU A 1 274 ? -60.007 -9.227 83.327 1.00 95.38 274 LEU A C 1
ATOM 2196 O O . LEU A 1 274 ? -60.931 -9.215 84.137 1.00 95.38 274 LEU A O 1
ATOM 2200 N N . ILE A 1 275 ? -58.835 -9.824 83.576 1.00 94.94 275 ILE A N 1
ATOM 2201 C CA . ILE A 1 275 ? -58.540 -10.505 84.847 1.00 94.94 275 ILE A CA 1
ATOM 2202 C C . ILE A 1 275 ? -58.632 -9.518 86.016 1.00 94.94 275 ILE A C 1
ATOM 2204 O O . ILE A 1 275 ? -59.327 -9.793 86.991 1.00 94.94 275 ILE A O 1
ATOM 2208 N N . ALA A 1 276 ? -57.995 -8.347 85.913 1.00 93.50 276 ALA A N 1
ATOM 2209 C CA . ALA A 1 276 ? -58.029 -7.341 86.974 1.00 93.50 276 ALA A CA 1
ATOM 2210 C C . ALA A 1 276 ? -59.448 -6.793 87.233 1.00 93.50 276 ALA A C 1
ATOM 2212 O O . ALA A 1 276 ? -59.826 -6.568 88.384 1.00 93.50 276 ALA A O 1
ATOM 2213 N N . GLU A 1 277 ? -60.245 -6.581 86.180 1.00 93.69 277 GLU A N 1
ATOM 2214 C CA . GLU A 1 277 ? -61.638 -6.129 86.279 1.00 93.69 277 GLU A CA 1
ATOM 2215 C C . GLU A 1 277 ? -62.532 -7.205 86.923 1.00 93.69 277 GLU A C 1
ATOM 2217 O O . GLU A 1 277 ? -63.354 -6.892 87.788 1.00 93.69 277 GLU A O 1
ATOM 2222 N N . GLU A 1 278 ? -62.330 -8.478 86.574 1.00 94.75 278 GLU A N 1
ATOM 2223 C CA . GLU A 1 278 ? -63.031 -9.615 87.174 1.00 94.75 278 GLU A CA 1
ATOM 2224 C C . GLU A 1 278 ? -62.651 -9.811 88.649 1.00 94.75 278 GLU A C 1
ATOM 2226 O O . GLU A 1 278 ? -63.544 -9.909 89.492 1.00 94.75 278 GLU A O 1
ATOM 2231 N N . GLU A 1 279 ? -61.360 -9.783 88.995 1.00 93.81 279 GLU A N 1
ATOM 2232 C CA . GLU A 1 279 ? -60.890 -9.850 90.386 1.00 93.81 279 GLU A CA 1
ATOM 2233 C C . GLU A 1 279 ? -61.456 -8.701 91.232 1.00 93.81 279 GLU A C 1
ATOM 2235 O O . GLU A 1 279 ? -61.951 -8.922 92.342 1.00 93.81 279 GLU A O 1
ATOM 2240 N N . ALA A 1 280 ? -61.446 -7.472 90.703 1.00 93.00 280 ALA A N 1
ATOM 2241 C CA . ALA A 1 280 ? -62.027 -6.316 91.378 1.00 93.00 280 ALA A CA 1
ATOM 2242 C C . ALA A 1 280 ? -63.544 -6.468 91.574 1.00 93.00 280 ALA A C 1
ATOM 2244 O O . ALA A 1 280 ? -64.055 -6.146 92.651 1.00 93.00 280 ALA A O 1
ATOM 2245 N N . ARG A 1 281 ? -64.265 -6.987 90.570 1.00 93.94 281 ARG A N 1
ATOM 2246 C CA . ARG A 1 281 ? -65.708 -7.260 90.654 1.00 93.94 281 ARG A CA 1
ATOM 2247 C C . ARG A 1 281 ? -66.020 -8.321 91.707 1.00 93.94 281 ARG A C 1
ATOM 2249 O O . ARG A 1 281 ? -66.908 -8.094 92.525 1.00 93.94 281 ARG A O 1
ATOM 2256 N N . VAL A 1 282 ? -65.292 -9.441 91.711 1.00 95.25 282 VAL A N 1
ATOM 2257 C CA . VAL A 1 282 ? -65.462 -10.526 92.694 1.00 95.25 282 VAL A CA 1
ATOM 2258 C C . VAL A 1 282 ? -65.204 -10.004 94.102 1.00 95.25 282 VAL A C 1
ATOM 2260 O O . VAL A 1 282 ? -66.046 -10.182 94.978 1.00 95.25 282 VAL A O 1
ATOM 2263 N N . LYS A 1 283 ? -64.104 -9.273 94.310 1.00 94.00 283 LYS A N 1
ATOM 2264 C CA . LYS A 1 283 ? -63.785 -8.681 95.612 1.00 94.00 283 LYS A CA 1
ATOM 2265 C C . LYS A 1 283 ? -64.862 -7.698 96.078 1.00 94.00 283 LYS A C 1
ATOM 2267 O O . LYS A 1 283 ? -65.269 -7.738 97.236 1.00 94.00 283 LYS A O 1
ATOM 2272 N N . ALA A 1 284 ? -65.353 -6.834 95.189 1.00 92.12 284 ALA A N 1
ATOM 2273 C CA . ALA A 1 284 ? -66.432 -5.905 95.514 1.00 92.12 284 ALA A CA 1
ATOM 2274 C C . ALA A 1 284 ? -67.741 -6.637 95.865 1.00 92.12 284 ALA A C 1
ATOM 2276 O O . ALA A 1 284 ? -68.433 -6.231 96.801 1.00 92.12 284 ALA A O 1
ATOM 2277 N N . GLU A 1 285 ? -68.076 -7.722 95.156 1.00 92.25 285 GLU A N 1
ATOM 2278 C CA . GLU A 1 285 ? -69.250 -8.550 95.450 1.00 92.25 285 GLU A CA 1
ATOM 2279 C C . GLU A 1 285 ? -69.106 -9.285 96.792 1.00 92.25 285 GLU A C 1
ATOM 2281 O O . GLU A 1 285 ? -70.044 -9.280 97.589 1.00 92.25 285 GLU A O 1
ATOM 2286 N N . GLU A 1 286 ? -67.940 -9.864 97.086 1.00 92.69 286 GLU A N 1
ATOM 2287 C CA . GLU A 1 286 ? -67.648 -10.505 98.373 1.00 92.69 286 GLU A CA 1
ATOM 2288 C C . GLU A 1 286 ? -67.716 -9.508 99.534 1.00 92.69 286 GLU A C 1
ATOM 2290 O O . GLU A 1 286 ? -68.380 -9.774 100.536 1.00 92.69 286 GLU A O 1
ATOM 2295 N N . GLU A 1 287 ? -67.107 -8.326 99.396 1.00 92.38 287 GLU A N 1
ATOM 2296 C CA . GLU A 1 287 ? -67.193 -7.265 100.403 1.00 92.38 287 GLU A CA 1
ATOM 2297 C C . GLU A 1 287 ? -68.634 -6.770 100.601 1.00 92.38 287 GLU A C 1
ATOM 2299 O O . GLU A 1 287 ? -69.022 -6.422 101.720 1.00 92.38 287 GLU A O 1
ATOM 2304 N N . ALA A 1 288 ? -69.437 -6.704 99.536 1.00 91.50 288 ALA A N 1
ATOM 2305 C CA . ALA A 1 288 ? -70.850 -6.347 99.624 1.00 91.50 288 ALA A CA 1
ATOM 2306 C C . ALA A 1 288 ? -71.669 -7.449 100.317 1.00 91.50 288 ALA A C 1
ATOM 2308 O O . ALA A 1 288 ? -72.475 -7.142 101.197 1.00 91.50 288 ALA A O 1
ATOM 2309 N N . ARG A 1 289 ? -71.430 -8.727 99.985 1.00 91.19 289 ARG A N 1
ATOM 2310 C CA . ARG A 1 289 ? -72.058 -9.885 100.643 1.00 91.19 289 ARG A CA 1
ATOM 2311 C C . ARG A 1 289 ? -71.700 -9.952 102.124 1.00 91.19 289 ARG A C 1
ATOM 2313 O O . ARG A 1 289 ? -72.604 -10.087 102.941 1.00 91.19 289 ARG A O 1
ATOM 2320 N N . HIS A 1 290 ? -70.426 -9.789 102.479 1.00 90.25 290 HIS A N 1
ATOM 2321 C CA . HIS A 1 290 ? -69.977 -9.784 103.872 1.00 90.25 290 HIS A CA 1
ATOM 2322 C C . HIS A 1 290 ? -70.604 -8.627 104.656 1.00 90.25 290 HIS A C 1
ATOM 2324 O O . HIS A 1 290 ? -71.069 -8.821 105.776 1.00 90.25 290 HIS A O 1
ATOM 2330 N N . ARG A 1 291 ? -70.671 -7.420 104.073 1.00 91.00 291 ARG A N 1
ATOM 2331 C CA . ARG A 1 291 ? -71.369 -6.280 104.692 1.00 91.00 291 ARG A CA 1
ATOM 2332 C C . ARG A 1 291 ? -72.856 -6.561 104.904 1.00 91.00 291 ARG A C 1
ATOM 2334 O O . ARG A 1 291 ? -73.364 -6.292 105.988 1.00 91.00 291 ARG A O 1
ATOM 2341 N N . ALA A 1 292 ? -73.534 -7.123 103.905 1.00 89.75 292 ALA A N 1
ATOM 2342 C CA . ALA A 1 292 ? -74.944 -7.486 104.014 1.00 89.75 292 ALA A CA 1
ATOM 2343 C C . ALA A 1 292 ? -75.181 -8.586 105.065 1.00 89.75 292 ALA A C 1
ATOM 2345 O O . ALA A 1 292 ? -76.152 -8.511 105.818 1.00 89.75 292 ALA A O 1
ATOM 2346 N N . GLU A 1 293 ? -74.296 -9.583 105.150 1.00 90.00 293 GLU A N 1
ATOM 2347 C CA . GLU A 1 293 ? -74.380 -10.653 106.146 1.00 90.00 293 GLU A CA 1
ATOM 2348 C C . GLU A 1 293 ? -74.116 -10.132 107.565 1.00 90.00 293 GLU A C 1
ATOM 2350 O O . GLU A 1 293 ? -74.881 -10.449 108.474 1.00 90.00 293 GLU A O 1
ATOM 2355 N N . GLU A 1 294 ? -73.097 -9.293 107.762 1.00 90.00 294 GLU A N 1
ATOM 2356 C CA . GLU A 1 294 ? -72.824 -8.624 109.041 1.00 90.00 294 GLU A CA 1
ATOM 2357 C C . GLU A 1 294 ? -73.998 -7.740 109.475 1.00 90.00 294 GLU A C 1
ATOM 2359 O O . GLU A 1 294 ? -74.438 -7.818 110.621 1.00 90.00 294 GLU A O 1
ATOM 2364 N N . GLU A 1 295 ? -74.570 -6.947 108.564 1.00 91.06 295 GLU A N 1
ATOM 2365 C CA . GLU A 1 295 ? -75.744 -6.122 108.862 1.00 91.06 295 GLU A CA 1
ATOM 2366 C C . GLU A 1 295 ? -76.961 -6.989 109.230 1.00 91.06 295 GLU A C 1
ATOM 2368 O O . GLU A 1 295 ? -77.681 -6.687 110.186 1.00 91.06 295 GLU A O 1
ATOM 2373 N N . ALA A 1 296 ? -77.182 -8.100 108.519 1.00 88.62 296 ALA A N 1
ATOM 2374 C CA . ALA A 1 296 ? -78.246 -9.051 108.829 1.00 88.62 296 ALA A CA 1
ATOM 2375 C C . ALA A 1 296 ? -78.031 -9.743 110.187 1.00 88.62 296 ALA A C 1
ATOM 2377 O O . ALA A 1 296 ? -78.970 -9.841 110.981 1.00 88.62 296 ALA A O 1
ATOM 2378 N N . ARG A 1 297 ? -76.800 -10.177 110.495 1.00 88.25 297 ARG A N 1
ATOM 2379 C CA . ARG A 1 297 ? -76.423 -10.756 111.795 1.00 88.25 297 ARG A CA 1
ATOM 2380 C C . ARG A 1 297 ? -76.600 -9.744 112.922 1.00 88.25 297 ARG A C 1
ATOM 2382 O O . ARG A 1 297 ? -77.186 -10.089 113.946 1.00 88.25 297 ARG A O 1
ATOM 2389 N N . ALA A 1 298 ? -76.164 -8.500 112.732 1.00 88.56 298 ALA A N 1
ATOM 2390 C CA . ALA A 1 298 ? -76.334 -7.426 113.705 1.00 88.56 298 ALA A CA 1
ATOM 2391 C C . ALA A 1 298 ? -77.819 -7.172 114.008 1.00 88.56 298 ALA A C 1
ATOM 2393 O O . ALA A 1 298 ? -78.205 -7.158 115.179 1.00 88.56 298 ALA A O 1
ATOM 2394 N N . LYS A 1 299 ? -78.667 -7.075 112.972 1.00 90.12 299 LYS A N 1
ATOM 2395 C CA . LYS A 1 299 ? -80.129 -6.955 113.126 1.00 90.12 299 LYS A CA 1
ATOM 2396 C C . LYS A 1 299 ? -80.726 -8.153 113.868 1.00 90.12 299 LYS A C 1
ATOM 2398 O O . LYS A 1 299 ? -81.527 -7.964 114.781 1.00 90.12 299 LYS A O 1
ATOM 2403 N N . ALA A 1 300 ? -80.311 -9.377 113.536 1.00 87.25 300 ALA A N 1
ATOM 2404 C CA . ALA A 1 300 ? -80.792 -10.587 114.201 1.00 87.25 300 ALA A CA 1
ATOM 2405 C C . ALA A 1 300 ? -80.388 -10.648 115.688 1.00 87.25 300 ALA A C 1
ATOM 2407 O O . ALA A 1 300 ? -81.205 -11.011 116.536 1.00 87.25 300 ALA A O 1
ATOM 2408 N N . VAL A 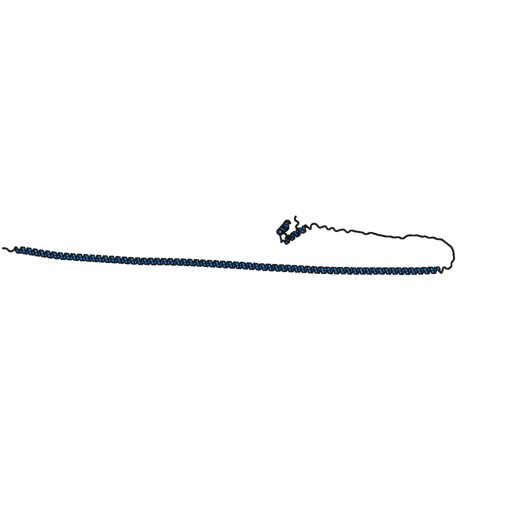1 301 ? -79.152 -10.262 116.028 1.00 88.38 301 VAL A N 1
ATOM 2409 C CA . VAL A 1 301 ? -78.670 -10.193 117.419 1.00 88.38 301 VAL A CA 1
ATOM 2410 C C . VAL A 1 301 ? -79.397 -9.099 118.201 1.00 88.38 301 VAL A C 1
ATOM 2412 O O . VAL A 1 301 ? -79.786 -9.330 119.348 1.00 88.38 301 VAL A O 1
ATOM 2415 N N . GLU A 1 302 ? -79.616 -7.925 117.604 1.00 87.56 302 GLU A N 1
ATOM 2416 C CA . GLU A 1 302 ? -80.394 -6.850 118.224 1.00 87.56 302 GLU A CA 1
ATOM 2417 C C . GLU A 1 302 ? -81.832 -7.305 118.505 1.00 87.56 302 GLU A C 1
ATOM 2419 O O . GLU A 1 302 ? -82.327 -7.149 119.625 1.00 87.56 302 GLU A O 1
ATOM 2424 N N . GLU A 1 303 ? -82.484 -7.938 117.527 1.00 87.69 303 GLU A N 1
ATOM 2425 C CA . GLU A 1 303 ? -83.835 -8.467 117.684 1.00 87.69 303 GLU A CA 1
ATOM 2426 C C . GLU A 1 303 ? -83.889 -9.557 118.766 1.00 87.69 303 GLU A C 1
ATOM 2428 O O . GLU A 1 303 ? -84.757 -9.515 119.641 1.00 87.69 303 GLU A O 1
ATOM 2433 N N . ALA A 1 304 ? -82.932 -10.490 118.778 1.00 85.00 304 ALA A N 1
ATOM 2434 C CA . ALA A 1 304 ? -82.825 -11.523 119.806 1.00 85.00 304 ALA A CA 1
ATOM 2435 C C . ALA A 1 304 ? -82.607 -10.922 121.205 1.00 85.00 304 ALA A C 1
ATOM 2437 O O . ALA A 1 304 ? -83.281 -11.319 122.158 1.00 85.00 304 ALA A O 1
ATOM 2438 N N . ARG A 1 305 ? -81.733 -9.916 121.343 1.00 84.88 305 ARG A N 1
ATOM 2439 C CA . ARG A 1 305 ? -81.504 -9.194 122.606 1.00 84.88 305 ARG A CA 1
ATOM 2440 C C . ARG A 1 305 ? -82.761 -8.459 123.063 1.00 84.88 305 ARG A C 1
ATOM 2442 O O . ARG A 1 305 ? -83.074 -8.474 124.253 1.00 84.88 305 ARG A O 1
ATOM 2449 N N . ARG A 1 306 ? -83.496 -7.841 122.136 1.00 84.44 306 ARG A N 1
ATOM 2450 C CA . ARG A 1 306 ? -84.767 -7.165 122.418 1.00 84.44 306 ARG A CA 1
ATOM 2451 C C . ARG A 1 306 ? -85.825 -8.162 122.888 1.00 84.44 306 ARG A C 1
ATOM 2453 O O . ARG A 1 306 ? -86.470 -7.907 123.902 1.00 84.44 306 ARG A O 1
ATOM 2460 N N . ARG A 1 307 ? -85.959 -9.315 122.222 1.00 83.69 307 ARG A N 1
ATOM 2461 C CA . ARG A 1 307 ? -86.840 -10.416 122.652 1.00 83.69 307 ARG A CA 1
ATOM 2462 C C . ARG A 1 307 ? -86.455 -10.925 124.044 1.00 83.69 307 ARG A C 1
ATOM 2464 O O . ARG A 1 307 ? -87.318 -10.988 124.914 1.00 83.69 307 ARG A O 1
ATOM 2471 N N . ALA A 1 308 ? -85.169 -11.177 124.292 1.00 81.19 308 ALA A N 1
ATOM 2472 C CA . ALA A 1 308 ? -84.670 -11.621 125.594 1.00 81.19 308 ALA A CA 1
ATOM 2473 C C . ALA A 1 308 ? -84.905 -10.584 126.707 1.00 81.19 308 ALA A C 1
ATOM 2475 O O . ALA A 1 308 ? -85.292 -10.953 127.811 1.00 81.19 308 ALA A O 1
ATOM 2476 N N . GLN A 1 309 ? -84.732 -9.284 126.437 1.00 81.44 309 GLN A N 1
ATOM 2477 C CA . GLN A 1 309 ? -85.072 -8.226 127.397 1.00 81.44 309 GLN A CA 1
ATOM 2478 C C . GLN A 1 309 ? -86.572 -8.161 127.683 1.00 81.44 309 GLN A C 1
ATOM 2480 O O . GLN A 1 309 ? -86.953 -7.985 128.838 1.00 81.44 309 GLN A O 1
ATOM 2485 N N . VAL A 1 310 ? -87.422 -8.285 126.659 1.00 83.25 310 VAL A N 1
ATOM 2486 C CA . VAL A 1 310 ? -88.881 -8.320 126.839 1.00 83.25 310 VAL A CA 1
ATOM 2487 C C . VAL A 1 310 ? -89.278 -9.528 127.683 1.00 83.25 310 VAL A C 1
ATOM 2489 O O . VAL A 1 310 ? -90.049 -9.369 128.625 1.00 83.25 310 VAL A O 1
ATOM 2492 N N . GLU A 1 311 ? -88.710 -10.704 127.415 1.00 82.94 311 GLU A N 1
ATOM 2493 C CA . GLU A 1 311 ? -88.970 -11.920 128.189 1.00 82.94 311 GLU A CA 1
ATOM 2494 C C . GLU A 1 311 ? -88.450 -11.808 129.630 1.00 82.94 311 GLU A C 1
ATOM 2496 O O . GLU A 1 311 ? -89.174 -12.117 130.573 1.00 82.94 311 GLU A O 1
ATOM 2501 N N . ALA A 1 312 ? -87.230 -11.303 129.833 1.00 79.69 312 ALA A N 1
ATOM 2502 C CA . ALA A 1 312 ? -86.669 -11.078 131.164 1.00 79.69 312 ALA A CA 1
ATOM 2503 C C . ALA A 1 312 ? -87.482 -10.046 131.957 1.00 79.69 312 ALA A C 1
ATOM 2505 O O . ALA A 1 312 ? -87.739 -10.241 133.143 1.00 79.69 312 ALA A O 1
ATOM 2506 N N . ARG A 1 313 ? -87.943 -8.968 131.310 1.00 76.75 313 ARG A N 1
ATOM 2507 C CA . ARG A 1 313 ? -88.820 -7.970 131.931 1.00 76.75 313 ARG A CA 1
ATOM 2508 C C . ARG A 1 313 ? -90.196 -8.557 132.238 1.00 76.75 313 ARG A C 1
ATOM 2510 O O . ARG A 1 313 ? -90.738 -8.252 133.292 1.00 76.75 313 ARG A O 1
ATOM 2517 N N . ALA A 1 314 ? -90.734 -9.419 131.375 1.00 78.06 314 ALA A N 1
ATOM 2518 C CA . ALA A 1 314 ? -91.975 -10.141 131.634 1.00 78.06 314 ALA A CA 1
ATOM 2519 C C . ALA A 1 314 ? -91.836 -11.078 132.845 1.00 78.06 314 ALA A C 1
ATOM 2521 O O . ALA A 1 314 ? -92.663 -11.001 133.749 1.00 78.06 314 ALA A O 1
ATOM 2522 N N . LYS A 1 315 ? -90.757 -11.872 132.924 1.00 79.50 315 LYS A N 1
ATOM 2523 C CA . LYS A 1 315 ? -90.444 -12.725 134.086 1.00 79.50 315 LYS A CA 1
ATOM 2524 C C . LYS A 1 315 ? -90.239 -11.910 135.360 1.00 79.50 315 LYS A C 1
ATOM 2526 O O . LYS A 1 315 ? -90.805 -12.251 136.386 1.00 79.50 315 LYS A O 1
ATOM 2531 N N . ALA A 1 316 ? -89.508 -10.796 135.303 1.00 75.50 316 ALA A N 1
ATOM 2532 C CA . ALA A 1 316 ? -89.309 -9.921 136.458 1.00 75.50 316 ALA A CA 1
ATOM 2533 C C . ALA A 1 316 ? -90.616 -9.260 136.930 1.00 75.50 316 ALA A C 1
ATOM 2535 O O . ALA A 1 316 ? -90.834 -9.118 138.130 1.00 75.50 316 ALA A O 1
ATOM 2536 N N . VAL A 1 317 ? -91.502 -8.863 136.008 1.00 75.00 317 VAL A N 1
ATOM 2537 C CA . VAL A 1 317 ? -92.840 -8.348 136.345 1.00 75.00 317 VAL A CA 1
ATOM 2538 C C . VAL A 1 317 ? -93.710 -9.451 136.946 1.00 75.00 317 VAL A C 1
ATOM 2540 O O . VAL A 1 317 ? -94.450 -9.186 137.889 1.00 75.00 317 VAL A O 1
ATOM 2543 N N . GLU A 1 318 ? -93.613 -10.678 136.442 1.00 75.56 318 GLU A N 1
ATOM 2544 C CA . GLU A 1 318 ? -94.353 -11.826 136.963 1.00 75.56 318 GLU A CA 1
ATOM 2545 C C . GLU A 1 318 ? -93.850 -12.246 138.352 1.00 75.56 318 GLU A C 1
ATOM 2547 O O . GLU A 1 318 ? -94.654 -12.334 139.275 1.00 75.56 318 GLU A O 1
ATOM 2552 N N . GLU A 1 319 ? -92.536 -12.347 138.570 1.00 76.00 319 GLU A N 1
ATOM 2553 C CA . GLU A 1 319 ? -91.941 -12.543 139.898 1.00 76.00 319 GLU A CA 1
ATOM 2554 C C . GLU A 1 319 ? -92.279 -11.398 140.858 1.00 76.00 319 GLU A C 1
ATOM 2556 O O . GLU A 1 319 ? -92.592 -11.644 142.024 1.00 76.00 319 GLU A O 1
ATOM 2561 N N . ALA A 1 320 ? -92.251 -10.142 140.399 1.00 73.19 320 ALA A N 1
ATOM 2562 C CA . ALA A 1 320 ? -92.661 -8.999 141.210 1.00 73.19 320 ALA A CA 1
ATOM 2563 C C . ALA A 1 320 ? -94.151 -9.073 141.567 1.00 73.19 320 ALA A C 1
ATOM 2565 O O . ALA A 1 320 ? -94.519 -8.759 142.699 1.00 73.19 320 ALA A O 1
ATOM 2566 N N . ARG A 1 321 ? -95.008 -9.539 140.649 1.00 73.31 321 ARG A N 1
ATOM 2567 C CA . ARG A 1 321 ? -96.431 -9.778 140.910 1.00 73.31 321 ARG A CA 1
ATOM 2568 C C . ARG A 1 321 ? -96.626 -10.918 141.902 1.00 73.31 321 ARG A C 1
ATOM 2570 O O . ARG A 1 321 ? -97.395 -10.746 142.838 1.00 73.31 321 ARG A O 1
ATOM 2577 N N . LEU A 1 322 ? -95.906 -12.030 141.757 1.00 72.69 322 LEU A N 1
ATOM 2578 C CA . LEU A 1 322 ? -95.943 -13.158 142.691 1.00 72.69 322 LEU A CA 1
ATOM 2579 C C . LEU A 1 322 ? -95.417 -12.766 144.076 1.00 72.69 322 LEU A C 1
ATOM 2581 O O . LEU A 1 322 ? -96.014 -13.148 145.077 1.00 72.69 322 LEU A O 1
ATOM 2585 N N . ARG A 1 323 ? -94.352 -11.956 144.168 1.00 69.75 323 ARG A N 1
ATOM 2586 C CA . ARG A 1 323 ? -93.871 -11.387 145.438 1.00 69.75 323 ARG A CA 1
ATOM 2587 C C . ARG A 1 323 ? -94.879 -10.420 146.044 1.00 69.75 323 ARG A C 1
ATOM 2589 O O . ARG A 1 323 ? -95.142 -10.522 147.235 1.00 69.75 323 ARG A O 1
ATOM 2596 N N . ALA A 1 324 ? -95.473 -9.529 145.253 1.00 65.62 324 ALA A N 1
ATOM 2597 C CA . ALA A 1 324 ? -96.513 -8.617 145.725 1.00 65.62 324 ALA A CA 1
ATOM 2598 C C . ALA A 1 324 ? -97.773 -9.374 146.173 1.00 65.62 324 ALA A C 1
ATOM 2600 O O . ALA A 1 324 ? -98.388 -9.011 147.171 1.00 65.62 324 ALA A O 1
ATOM 2601 N N . GLU A 1 325 ? -98.137 -10.458 145.488 1.00 65.25 325 GLU A N 1
ATOM 2602 C CA . GLU A 1 325 ? -99.252 -11.331 145.848 1.00 65.25 325 GLU A CA 1
ATOM 2603 C C . GLU A 1 325 ? -98.930 -12.161 147.101 1.00 65.25 325 GLU A C 1
ATOM 2605 O O . GLU A 1 325 ? -99.768 -12.267 147.995 1.00 65.25 325 GLU A O 1
ATOM 2610 N N . ALA A 1 326 ? -97.698 -12.659 147.243 1.00 61.41 326 ALA A N 1
ATOM 2611 C CA . ALA A 1 326 ? -97.211 -13.309 148.458 1.00 61.41 326 ALA A CA 1
ATOM 2612 C C . ALA A 1 326 ? -97.172 -12.339 149.650 1.00 61.41 326 ALA A C 1
ATOM 2614 O O . ALA A 1 326 ? -97.602 -12.696 150.747 1.00 61.41 326 ALA A O 1
ATOM 2615 N N . GLU A 1 327 ? -96.738 -11.094 149.446 1.00 62.59 327 GLU A N 1
ATOM 2616 C CA . GLU A 1 327 ? -96.715 -10.057 150.478 1.00 62.59 327 GLU A CA 1
ATOM 2617 C C . GLU A 1 327 ? -98.136 -9.585 150.836 1.00 62.59 327 GLU A C 1
ATOM 2619 O O . GLU A 1 327 ? -98.462 -9.400 152.011 1.00 62.59 327 GLU A O 1
ATOM 2624 N N . ALA A 1 328 ? -99.035 -9.472 149.853 1.00 60.78 328 ALA A N 1
ATOM 2625 C CA . ALA A 1 328 ? -100.453 -9.202 150.077 1.00 60.78 328 ALA A CA 1
ATOM 2626 C C . ALA A 1 328 ? -101.143 -10.362 150.815 1.00 60.78 328 ALA A C 1
ATOM 2628 O O . ALA A 1 328 ? -101.972 -10.125 151.698 1.00 60.78 328 ALA A O 1
ATOM 2629 N N . ARG A 1 329 ? -100.777 -11.616 150.522 1.00 58.78 329 ARG A N 1
ATOM 2630 C CA . ARG A 1 329 ? -101.246 -12.809 151.242 1.00 58.78 329 ARG A CA 1
ATOM 2631 C C . ARG A 1 329 ? -100.698 -12.849 152.671 1.00 58.78 329 ARG A C 1
ATOM 2633 O O . ARG A 1 329 ? -101.465 -13.134 153.589 1.00 58.78 329 ARG A O 1
ATOM 2640 N N . ALA A 1 330 ? -99.440 -12.462 152.887 1.00 59.09 330 ALA A N 1
ATOM 2641 C CA . ALA A 1 330 ? -98.843 -12.316 154.217 1.00 59.09 330 ALA A CA 1
ATOM 2642 C C . ALA A 1 330 ? -99.520 -11.197 155.036 1.00 59.09 330 ALA A C 1
ATOM 2644 O O . ALA A 1 330 ? -99.816 -11.378 156.218 1.00 59.09 330 ALA A O 1
ATOM 2645 N N . LYS A 1 331 ? -99.864 -10.067 154.404 1.00 57.69 331 LYS A N 1
ATOM 2646 C CA . LYS A 1 331 ? -100.644 -8.984 155.032 1.00 57.69 331 LYS A CA 1
ATOM 2647 C C . LYS A 1 331 ? -102.099 -9.387 155.309 1.00 57.69 331 LYS A C 1
ATOM 2649 O O . LYS A 1 331 ? -102.648 -8.986 156.333 1.00 57.69 331 LYS A O 1
ATOM 2654 N N . ARG A 1 332 ? -102.718 -10.221 154.462 1.00 55.59 332 ARG A N 1
ATOM 2655 C CA . ARG A 1 332 ? -104.070 -10.774 154.688 1.00 55.59 332 ARG A CA 1
ATOM 2656 C C . ARG A 1 332 ? -104.115 -11.820 155.805 1.00 55.59 332 ARG A C 1
ATOM 2658 O O . ARG A 1 332 ? -105.104 -11.864 156.525 1.00 55.59 332 ARG A O 1
ATOM 2665 N N . GLN A 1 333 ? -103.060 -12.610 156.008 1.00 55.53 333 GLN A N 1
ATOM 2666 C CA . GLN A 1 333 ? -103.016 -13.606 157.090 1.00 55.53 333 GLN A CA 1
ATOM 2667 C C . GLN A 1 333 ? -102.765 -13.007 158.482 1.00 55.53 333 GLN A C 1
ATOM 2669 O O . GLN A 1 333 ? -103.149 -13.618 159.473 1.00 55.53 333 GLN A O 1
ATOM 2674 N N . ARG A 1 334 ? -102.208 -11.792 158.586 1.00 51.12 334 ARG A N 1
ATOM 2675 C CA . ARG A 1 334 ? -102.077 -11.088 159.880 1.00 51.12 334 ARG A CA 1
ATOM 2676 C C . ARG A 1 334 ? -103.333 -10.311 160.294 1.00 51.12 334 ARG A C 1
ATOM 2678 O O . ARG A 1 334 ? -103.396 -9.822 161.415 1.00 51.12 334 ARG A O 1
ATOM 2685 N N . LYS A 1 335 ? -104.353 -10.230 159.430 1.00 49.06 335 LYS A N 1
ATOM 2686 C CA . LYS A 1 335 ? -105.697 -9.739 159.773 1.00 49.06 335 LYS A CA 1
ATOM 2687 C C . LYS A 1 335 ? -106.676 -10.909 159.919 1.00 49.06 335 LYS A C 1
ATOM 2689 O O . LYS A 1 335 ? -107.588 -11.081 159.116 1.00 49.06 335 LYS A O 1
ATOM 2694 N N . LYS A 1 336 ? -106.521 -11.675 160.996 1.00 36.78 336 LYS A N 1
ATOM 2695 C CA . LYS A 1 336 ? -107.665 -12.239 161.719 1.00 36.78 336 LYS A CA 1
ATOM 2696 C C . LYS A 1 336 ? -107.454 -11.964 163.213 1.00 36.78 336 LYS A C 1
ATOM 2698 O O . LYS A 1 336 ? -106.449 -12.427 163.745 1.00 36.78 336 LYS A O 1
ATOM 2703 N N . PRO A 1 337 ? -108.332 -11.162 163.839 1.00 50.22 337 PRO A N 1
ATOM 2704 C CA . PRO A 1 337 ? -108.281 -10.867 165.259 1.00 50.22 337 PRO A CA 1
ATOM 2705 C C . PRO A 1 337 ? -108.881 -12.045 166.032 1.00 50.22 337 PRO A C 1
ATOM 2707 O O . PRO A 1 337 ? -109.944 -12.553 165.667 1.00 50.22 337 PRO A O 1
ATOM 2710 N N . GLY A 1 338 ? -108.172 -12.468 167.068 1.00 45.72 338 GLY A N 1
ATOM 2711 C CA . GLY A 1 338 ? -108.634 -13.324 168.151 1.00 45.72 338 GLY A CA 1
ATOM 2712 C C . GLY A 1 338 ? -108.071 -12.741 169.429 1.00 45.72 338 GLY A C 1
ATOM 2713 O O . GLY A 1 338 ? -106.853 -12.446 169.405 1.00 45.72 338 GLY A O 1
#

Sequence (338 aa):
MADLNPKSLNKLRVVDLRGLLSSRGLSTSGLKAELIKRLREAIRNSEEDDAEIPMQNPGELMDVDEENVEDDNQSTDEGDPLEDIQEAEQDDKSGEEDMIKADEEAKRRADEEARVKAEEDARLRAEEEARVKAEEDARLRAEEEARIKAEEEARLRAEQEARVKAEEEARLRAEEEARVKAEEDARLRAEEEARAKAEEEARLRVEEARVKAEEEARLRAEEEARVRAEEARQRAEEEARVKAEEEARVKAEEEARLRAEEEARVKSEEEARLIAEEEARVKAEEEARHRAEEEARAKAVEEARRRAQVEARAKAVEEARLRAEAEARAKRQRKKPG

Organism: NCBI:txid1538125